Protein AF-A0A9P4WFU6-F1 (afdb_monomer_lite)

pLDDT: mean 79.46, std 15.56, range [38.94, 96.5]

Radius of gyration: 17.92 Å; chains: 1; bounding box: 48×39×53 Å

Secondary structure (DSSP, 8-state):
-GGGHHHH-TTS-TT-S------SHHHHHHHHHHHHHHHHHHHHHHHS-GGGGGGGHHHHHHHHHHHHHH-TTSTTHHHHHHHHHHHHHHHHTT-TTHHHHHHHHHHHHHHTTSS-HHHHHHHHHHHHHHHTTSPPPPPPP--SBS-TTHHHH-TTTTBHHHHHHHHHHHHHHHHHHHHHSSS--

Sequence (185 aa):
MDLFRPYCASEADQNAPYRQPDFDAPKAIFMASTKQLIGLIIEYATGYHITSRGVMWHVALLYTVNAVLKHTSYPASRLYFFLCIDSYYDLYGAYSSIQGAIQSLLALALDYRAISRKEAKRISKLVLKKKKSIPHSAKQVHAYMADLDLAIKNSETATATAMVERFEEITAFDDFTEGILEEDV

Organism: NCBI:txid1769908

Foldseek 3Di:
DLVLLVVVVPPPDPDDPDDDDDDPPSVVVLVVVLVVLLVVLVCDLPPHQLQPPPPPCLVSLLSNLLVLLPPVVDVCSLVSVVSSLVSLLSNCLVPVLSLLLLQLSLLVSVVSVSDDLVVSVVSNVSSVVSCVVPPDDPDHDQPDFSNSNVCVVPVVCRTSVNSNVSSVVSNVVVVVVVVVVVVPD

Structure (mmCIF, N/CA/C/O backbone):
data_AF-A0A9P4WFU6-F1
#
_entry.id   AF-A0A9P4WFU6-F1
#
loop_
_atom_site.group_PDB
_atom_site.id
_atom_site.type_symbol
_atom_site.label_atom_id
_atom_site.label_alt_id
_atom_site.label_comp_id
_atom_site.label_asym_id
_atom_site.label_entity_id
_atom_site.label_seq_id
_atom_site.pdbx_PDB_ins_code
_atom_site.Cartn_x
_atom_site.Cartn_y
_atom_site.Cartn_z
_atom_site.occupancy
_atom_site.B_iso_or_equiv
_atom_site.auth_seq_id
_atom_site.auth_comp_id
_atom_site.auth_asym_id
_atom_site.auth_atom_id
_atom_site.pdbx_PDB_model_num
ATOM 1 N N . MET A 1 1 ? 10.844 6.859 -9.526 1.00 70.31 1 MET A N 1
ATOM 2 C CA . MET A 1 1 ? 9.911 5.735 -9.763 1.00 70.31 1 MET A CA 1
ATOM 3 C C . MET A 1 1 ? 8.785 6.149 -10.706 1.00 70.31 1 MET A C 1
ATOM 5 O O . MET A 1 1 ? 8.637 5.489 -11.723 1.00 70.31 1 MET A O 1
ATOM 9 N N . ASP A 1 2 ? 8.067 7.254 -10.464 1.00 82.94 2 ASP A N 1
ATOM 10 C CA . ASP A 1 2 ? 6.914 7.635 -11.314 1.00 82.94 2 ASP A CA 1
ATOM 11 C C . ASP A 1 2 ? 7.267 7.972 -12.757 1.00 82.94 2 ASP A C 1
ATOM 13 O O . ASP A 1 2 ? 6.524 7.602 -13.657 1.00 82.94 2 ASP A O 1
ATOM 17 N N . LEU A 1 3 ? 8.439 8.571 -12.995 1.00 82.44 3 LEU A N 1
ATOM 18 C CA . LEU A 1 3 ? 8.928 8.852 -14.350 1.00 82.44 3 LEU A CA 1
ATOM 19 C C . LEU A 1 3 ? 8.955 7.599 -15.246 1.00 82.44 3 LEU A C 1
ATOM 21 O O . LEU A 1 3 ? 8.727 7.694 -16.447 1.00 82.44 3 LEU A O 1
ATOM 25 N N . PHE A 1 4 ? 9.216 6.425 -14.662 1.00 80.38 4 PHE A N 1
ATOM 26 C CA . PHE A 1 4 ? 9.339 5.159 -15.391 1.00 80.38 4 PHE A CA 1
ATOM 27 C C . PHE A 1 4 ? 8.077 4.285 -15.320 1.00 80.38 4 PHE A C 1
ATOM 29 O O . PHE A 1 4 ? 7.979 3.284 -16.028 1.00 80.38 4 PHE A O 1
ATOM 36 N N . ARG A 1 5 ? 7.098 4.661 -14.489 1.00 78.25 5 ARG A N 1
ATOM 37 C CA . ARG A 1 5 ? 5.875 3.890 -14.232 1.00 78.25 5 ARG A CA 1
ATOM 38 C C . ARG A 1 5 ? 5.002 3.693 -15.488 1.00 78.25 5 ARG A C 1
ATOM 40 O O . ARG A 1 5 ? 4.591 2.553 -15.708 1.00 78.25 5 ARG A O 1
ATOM 47 N N . PRO A 1 6 ? 4.795 4.696 -16.374 1.00 79.25 6 PRO A N 1
ATOM 48 C CA . PRO A 1 6 ? 4.041 4.499 -17.620 1.00 79.25 6 PRO A CA 1
ATOM 49 C C . PRO A 1 6 ? 4.633 3.409 -18.523 1.00 79.25 6 PRO A C 1
ATOM 51 O O . PRO A 1 6 ? 3.903 2.630 -19.126 1.00 79.25 6 PRO A O 1
ATOM 54 N N . TYR A 1 7 ? 5.962 3.297 -18.555 1.00 71.88 7 TYR A N 1
ATOM 55 C CA . TYR A 1 7 ? 6.675 2.328 -19.390 1.00 71.88 7 TYR A CA 1
ATOM 56 C C . TYR A 1 7 ? 6.598 0.892 -18.847 1.00 71.88 7 TYR A C 1
ATOM 58 O O . TYR A 1 7 ? 6.866 -0.060 -19.576 1.00 71.88 7 TYR A O 1
ATOM 66 N N . CYS A 1 8 ? 6.201 0.717 -17.582 1.00 70.38 8 CYS A N 1
ATOM 67 C CA . CYS A 1 8 ? 6.051 -0.591 -16.940 1.00 70.38 8 CYS A CA 1
ATOM 68 C C . CYS A 1 8 ? 4.614 -1.148 -17.023 1.00 70.38 8 CYS A C 1
ATOM 70 O O . CYS A 1 8 ? 4.408 -2.324 -16.734 1.00 70.38 8 CYS A O 1
ATOM 72 N N . ALA A 1 9 ? 3.625 -0.341 -17.433 1.00 63.31 9 ALA A N 1
ATOM 73 C CA . ALA A 1 9 ? 2.211 -0.733 -17.546 1.00 63.31 9 ALA A CA 1
ATOM 74 C C . ALA A 1 9 ? 1.837 -1.378 -18.908 1.00 63.31 9 ALA A C 1
AT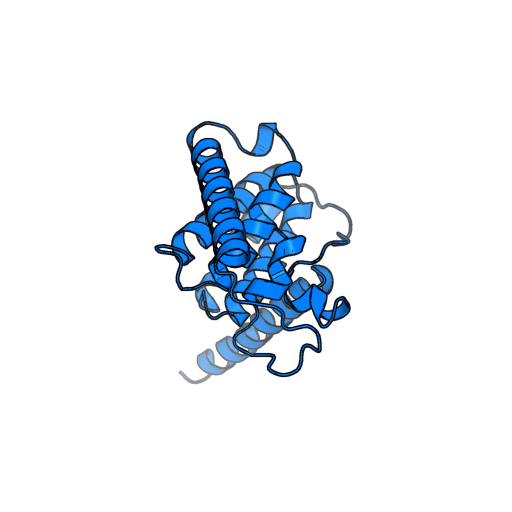OM 76 O O . ALA A 1 9 ? 0.669 -1.664 -19.166 1.00 63.31 9 ALA A O 1
ATOM 77 N N . SER A 1 10 ? 2.836 -1.607 -19.767 1.00 51.06 10 SER A N 1
ATOM 78 C CA . SER A 1 10 ? 2.747 -1.772 -21.230 1.00 51.06 10 SER A CA 1
ATOM 79 C C . SER A 1 10 ? 2.170 -3.100 -21.767 1.00 51.06 10 SER A C 1
ATOM 81 O O . SER A 1 10 ? 2.236 -3.351 -22.966 1.00 51.06 10 SER A O 1
ATOM 83 N N . GLU A 1 11 ? 1.572 -3.964 -20.945 1.00 51.38 11 GLU A N 1
ATOM 84 C CA . GLU A 1 11 ? 0.911 -5.171 -21.485 1.00 51.38 11 GLU A CA 1
ATOM 85 C C . GLU A 1 11 ? -0.579 -4.959 -21.814 1.00 51.38 11 GLU A C 1
ATOM 87 O O . GLU A 1 11 ? -1.147 -5.754 -22.557 1.00 51.38 11 GLU A O 1
ATOM 92 N N . ALA A 1 12 ? -1.208 -3.868 -21.347 1.00 46.09 12 ALA A N 1
ATOM 93 C CA . ALA A 1 12 ? -2.652 -3.640 -21.525 1.00 46.09 12 ALA A CA 1
ATOM 94 C C . ALA A 1 12 ? -3.045 -2.459 -22.439 1.00 46.09 12 ALA A C 1
ATOM 96 O O . ALA A 1 12 ? -4.169 -2.443 -22.933 1.00 46.09 12 ALA A O 1
ATOM 97 N N . ASP A 1 13 ? -2.161 -1.488 -22.704 1.00 46.03 13 ASP A N 1
ATOM 98 C CA . ASP A 1 13 ? -2.508 -0.277 -23.469 1.00 46.03 13 ASP A CA 1
ATOM 99 C C . ASP A 1 13 ? -1.798 -0.241 -24.832 1.00 46.03 13 ASP A C 1
ATOM 101 O O . ASP A 1 13 ? -0.704 0.298 -24.988 1.00 46.03 13 ASP A O 1
ATOM 105 N N . GLN A 1 14 ? -2.456 -0.795 -25.856 1.00 48.53 14 GLN A N 1
ATOM 106 C CA . GLN A 1 14 ? -2.000 -0.765 -27.256 1.00 48.53 14 GLN A CA 1
ATOM 107 C C . GLN A 1 14 ? -2.119 0.624 -27.926 1.00 48.53 14 GLN A C 1
ATOM 109 O O . GLN A 1 14 ? -1.710 0.774 -29.074 1.00 48.53 14 GLN A O 1
ATOM 114 N N . ASN A 1 15 ? -2.633 1.648 -27.229 1.00 47.22 15 ASN A N 1
ATOM 115 C CA . ASN A 1 15 ? -3.058 2.923 -27.830 1.00 47.22 15 ASN A CA 1
ATOM 116 C C . ASN A 1 15 ? -2.262 4.171 -27.391 1.00 47.22 15 ASN A C 1
ATOM 118 O O . ASN A 1 15 ? -2.726 5.292 -27.597 1.00 47.22 15 ASN A O 1
ATOM 122 N N . ALA A 1 16 ? -1.068 4.034 -26.803 1.00 49.03 16 ALA A N 1
ATOM 123 C CA . ALA A 1 16 ? -0.235 5.203 -26.501 1.00 49.03 16 ALA A CA 1
ATOM 124 C C . ALA A 1 16 ? 0.410 5.771 -27.794 1.00 49.03 16 ALA A C 1
ATOM 126 O O . ALA A 1 16 ? 1.165 5.053 -28.452 1.00 49.03 16 ALA A O 1
ATOM 127 N N . PRO A 1 17 ? 0.183 7.052 -28.157 1.00 46.81 17 PRO A N 1
ATOM 128 C CA . PRO A 1 17 ? 0.606 7.633 -29.442 1.00 46.81 17 PRO A CA 1
ATOM 129 C C . PRO A 1 17 ? 2.116 7.910 -29.566 1.00 46.81 17 PRO A C 1
ATOM 131 O O . PRO A 1 17 ? 2.550 8.529 -30.533 1.00 46.81 17 PRO A O 1
ATOM 134 N N . TYR A 1 18 ? 2.936 7.464 -28.612 1.00 49.56 18 TYR A N 1
ATOM 135 C CA . TYR A 1 18 ? 4.374 7.720 -28.610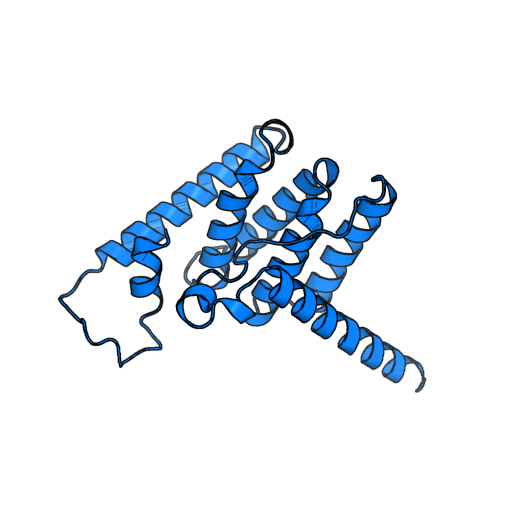 1.00 49.56 18 TYR A CA 1
ATOM 136 C C . TYR A 1 18 ? 5.150 6.444 -28.283 1.00 49.56 18 TYR A C 1
ATOM 138 O O . TYR A 1 18 ? 5.621 6.234 -27.167 1.00 49.56 18 TYR A O 1
ATOM 146 N N . ARG A 1 19 ? 5.259 5.555 -29.274 1.00 48.75 19 ARG A N 1
ATOM 147 C CA . ARG A 1 19 ? 6.159 4.401 -29.223 1.00 48.75 19 ARG A CA 1
ATOM 148 C C . ARG A 1 19 ? 7.416 4.738 -30.027 1.00 48.75 19 ARG A C 1
ATOM 150 O O . ARG A 1 19 ? 7.377 4.778 -31.251 1.00 48.75 19 ARG A O 1
ATOM 157 N N . GLN A 1 20 ? 8.521 4.991 -29.331 1.00 46.47 20 GLN A N 1
ATOM 158 C CA . GLN A 1 20 ? 9.880 5.000 -29.885 1.00 46.47 20 GLN A CA 1
ATOM 159 C C . GLN A 1 20 ? 10.818 4.225 -28.938 1.00 46.47 20 GLN A C 1
ATOM 161 O O . GLN A 1 20 ? 10.515 4.123 -27.750 1.00 46.47 20 GLN A O 1
ATOM 166 N N . PRO A 1 21 ? 11.959 3.738 -29.457 1.00 46.75 21 PRO A N 1
ATOM 167 C CA . PRO A 1 21 ? 12.258 2.357 -29.847 1.00 46.75 21 PRO A CA 1
ATOM 168 C C . PRO A 1 21 ? 12.691 1.458 -28.664 1.00 46.75 21 PRO A C 1
ATOM 170 O O . PRO A 1 21 ? 12.801 1.932 -27.539 1.00 46.75 21 PRO A O 1
ATOM 173 N N . ASP A 1 22 ? 12.926 0.166 -28.936 1.00 53.34 22 ASP A N 1
ATOM 174 C CA . ASP A 1 22 ? 13.431 -0.883 -28.024 1.00 53.34 22 ASP A CA 1
ATOM 175 C C . ASP A 1 22 ? 14.251 -0.364 -26.835 1.00 53.34 22 ASP A C 1
ATOM 177 O O . ASP A 1 22 ? 15.424 -0.012 -26.961 1.00 53.34 22 ASP A O 1
ATOM 181 N N . PHE A 1 23 ? 13.642 -0.349 -25.651 1.00 53.66 23 PHE A N 1
ATOM 182 C CA . PHE A 1 23 ? 14.338 0.007 -24.425 1.00 53.66 23 PHE A CA 1
ATOM 183 C C . PHE A 1 23 ? 13.878 -0.905 -23.285 1.00 53.66 23 PHE A C 1
ATOM 185 O O . PHE A 1 23 ? 12.870 -0.657 -22.628 1.00 53.66 23 PHE A O 1
ATOM 192 N N . ASP A 1 24 ? 14.675 -1.934 -22.998 1.00 61.31 24 ASP A N 1
ATOM 193 C CA . ASP A 1 24 ? 14.602 -2.690 -21.739 1.00 61.31 24 ASP A CA 1
ATOM 194 C C . ASP A 1 24 ? 15.042 -1.835 -20.528 1.00 61.31 24 ASP A C 1
ATOM 196 O O . ASP A 1 24 ? 14.787 -2.188 -19.372 1.00 61.31 24 ASP A O 1
ATOM 200 N N . ALA A 1 25 ? 15.686 -0.678 -20.756 1.00 73.81 25 ALA A N 1
ATOM 201 C CA . ALA A 1 25 ? 16.296 0.114 -19.686 1.00 73.81 25 ALA A CA 1
ATOM 202 C C . ALA A 1 25 ? 15.303 0.772 -18.704 1.00 73.81 25 ALA A C 1
ATOM 204 O O . ALA A 1 25 ? 15.578 0.708 -17.511 1.00 73.81 25 ALA A O 1
ATOM 205 N N . PRO A 1 26 ? 14.155 1.367 -19.098 1.00 80.56 26 PRO A N 1
ATOM 206 C CA . PRO A 1 26 ? 13.203 1.951 -18.145 1.00 80.56 26 PRO A CA 1
ATOM 207 C C . PRO A 1 26 ? 12.644 0.924 -17.158 1.00 80.56 26 PRO A C 1
ATOM 209 O O . PRO A 1 26 ? 12.592 1.184 -15.955 1.00 80.56 26 PRO A O 1
ATOM 212 N N . LYS A 1 27 ? 12.297 -0.271 -17.655 1.00 79.56 27 LYS A N 1
ATOM 213 C CA . LYS A 1 27 ? 11.853 -1.396 -16.825 1.00 79.56 27 LYS A CA 1
ATOM 214 C C . LYS A 1 27 ? 12.984 -1.870 -15.914 1.00 79.56 27 LYS A C 1
ATOM 216 O O . LYS A 1 27 ? 12.763 -2.030 -14.718 1.00 79.56 27 LYS A O 1
ATOM 221 N N . ALA A 1 28 ? 14.206 -2.010 -16.434 1.00 82.94 28 ALA A N 1
ATOM 222 C CA . ALA A 1 28 ? 15.373 -2.372 -15.629 1.00 82.94 28 ALA A CA 1
ATOM 223 C C . ALA A 1 28 ? 15.692 -1.332 -14.534 1.00 82.94 28 ALA A C 1
ATOM 225 O O . ALA A 1 28 ? 15.980 -1.710 -13.400 1.00 82.94 28 ALA A O 1
ATOM 226 N N . ILE A 1 29 ? 15.585 -0.032 -14.830 1.00 85.62 29 ILE A N 1
ATOM 227 C CA . ILE A 1 29 ? 15.801 1.066 -13.873 1.00 85.62 29 ILE A CA 1
ATOM 228 C C . ILE A 1 29 ? 14.723 1.057 -12.789 1.00 85.62 29 ILE A C 1
ATOM 230 O O . ILE A 1 29 ? 15.047 1.142 -11.601 1.00 85.62 29 ILE A O 1
ATOM 234 N N . PHE A 1 30 ? 13.448 0.928 -13.171 1.00 86.38 30 PHE A N 1
ATOM 235 C CA . PHE A 1 30 ? 12.350 0.769 -12.216 1.00 86.38 30 PHE A CA 1
ATOM 236 C C . PHE A 1 30 ? 12.589 -0.453 -11.327 1.00 86.38 30 PHE A C 1
ATOM 238 O O . PHE A 1 30 ? 12.431 -0.389 -10.102 1.00 86.38 30 PHE A O 1
ATOM 245 N N . MET A 1 31 ? 13.055 -1.550 -11.929 1.00 85.12 31 MET A N 1
ATOM 246 C CA . MET A 1 31 ? 13.292 -2.771 -11.189 1.00 85.12 31 MET A CA 1
ATOM 247 C C . MET A 1 31 ? 14.454 -2.654 -10.194 1.00 85.12 31 MET A C 1
ATOM 249 O O . MET A 1 31 ? 14.347 -3.081 -9.039 1.00 85.12 31 MET A O 1
ATOM 253 N N . ALA A 1 32 ? 15.558 -2.045 -10.624 1.00 87.94 32 ALA A N 1
ATOM 254 C CA . ALA A 1 32 ? 16.712 -1.768 -9.780 1.00 87.94 32 ALA A CA 1
ATOM 255 C C . ALA A 1 32 ? 16.345 -0.815 -8.634 1.00 87.94 32 ALA A C 1
ATOM 257 O O . ALA A 1 32 ? 16.723 -1.066 -7.491 1.00 87.94 32 ALA A O 1
ATOM 258 N N . SER A 1 33 ? 15.541 0.214 -8.915 1.00 90.38 33 SER A N 1
ATOM 259 C CA . SER A 1 33 ? 15.052 1.167 -7.909 1.00 90.38 33 SER A CA 1
ATOM 260 C C . SER A 1 33 ? 14.183 0.477 -6.856 1.00 90.38 33 SER A C 1
ATOM 262 O O . SER A 1 33 ? 14.391 0.669 -5.661 1.00 90.38 33 SER A O 1
ATOM 264 N N . THR A 1 34 ? 13.254 -0.386 -7.281 1.00 89.75 34 THR A N 1
ATOM 265 C CA . THR A 1 34 ? 12.438 -1.205 -6.368 1.00 89.75 34 THR A 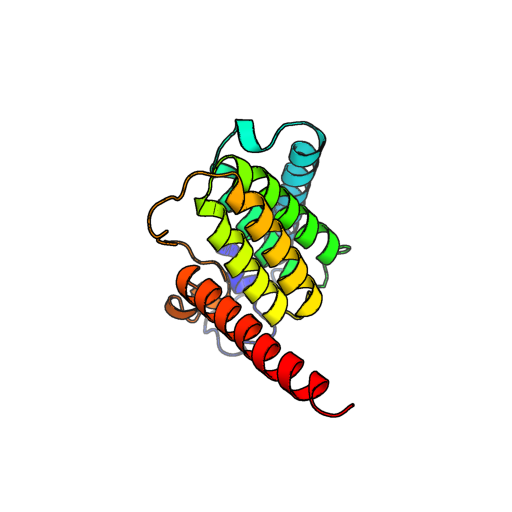CA 1
ATOM 266 C C . THR A 1 34 ? 13.319 -2.093 -5.490 1.00 89.75 34 THR A C 1
ATOM 268 O O . THR A 1 34 ? 13.134 -2.145 -4.277 1.00 89.75 34 THR A O 1
ATOM 271 N N . LYS A 1 35 ? 14.322 -2.758 -6.079 1.00 90.19 35 LYS A N 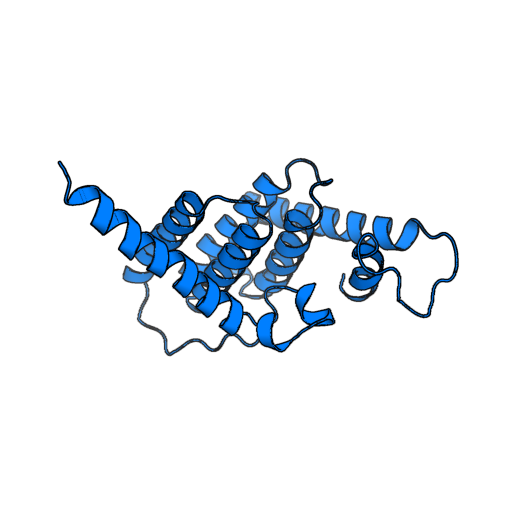1
ATOM 272 C CA . LYS A 1 35 ? 15.251 -3.625 -5.340 1.00 90.19 35 LYS A CA 1
ATOM 273 C C . LYS A 1 35 ? 16.054 -2.848 -4.293 1.00 90.19 35 LYS A C 1
ATOM 275 O O . LYS A 1 35 ? 16.214 -3.333 -3.177 1.00 90.19 35 LYS A O 1
ATOM 280 N N . GLN A 1 36 ? 16.540 -1.656 -4.637 1.00 90.94 36 GLN A N 1
ATOM 281 C CA . GLN A 1 36 ? 17.242 -0.779 -3.696 1.00 90.94 36 GLN A CA 1
ATOM 282 C C . GLN A 1 36 ? 16.327 -0.348 -2.545 1.00 90.94 36 GLN A C 1
ATOM 284 O O . GLN A 1 36 ? 16.736 -0.404 -1.389 1.00 90.94 36 GLN A O 1
ATOM 289 N N . LEU A 1 37 ? 15.077 0.013 -2.847 1.00 91.38 37 LEU A N 1
ATOM 290 C CA . LEU A 1 37 ? 14.100 0.433 -1.843 1.00 91.38 37 LEU A CA 1
ATOM 291 C C . LEU A 1 37 ? 13.758 -0.696 -0.863 1.00 91.38 37 LEU A C 1
ATOM 293 O O . LEU A 1 37 ? 13.739 -0.475 0.344 1.00 91.38 37 LEU A O 1
ATOM 297 N N . ILE A 1 38 ? 13.581 -1.919 -1.369 1.00 91.00 38 ILE A N 1
ATOM 298 C CA . ILE A 1 38 ? 13.411 -3.121 -0.541 1.00 91.00 38 ILE A CA 1
ATOM 299 C C . ILE A 1 38 ? 14.634 -3.340 0.355 1.00 91.00 38 ILE A C 1
ATOM 301 O O . ILE A 1 38 ? 14.474 -3.593 1.545 1.00 91.00 38 ILE A O 1
ATOM 305 N N . GLY A 1 39 ? 15.848 -3.223 -0.194 1.00 90.56 39 GLY A N 1
ATOM 306 C CA . GLY A 1 39 ? 17.088 -3.354 0.576 1.00 90.56 39 GLY A CA 1
ATOM 307 C C . GLY A 1 39 ? 17.151 -2.373 1.748 1.00 90.56 39 GLY A C 1
ATOM 308 O O . GLY A 1 39 ? 17.412 -2.789 2.873 1.00 90.56 39 GLY A O 1
ATOM 309 N N . LEU A 1 40 ? 16.811 -1.103 1.501 1.00 89.31 40 LEU A N 1
ATOM 310 C CA . LEU A 1 40 ? 16.734 -0.070 2.538 1.00 89.31 40 LEU A CA 1
ATOM 311 C C . LEU A 1 40 ? 15.681 -0.392 3.604 1.00 89.31 40 LEU A C 1
ATOM 313 O O . LEU A 1 40 ? 15.944 -0.213 4.789 1.00 89.31 40 LEU A O 1
ATOM 317 N N . ILE A 1 41 ? 14.503 -0.881 3.203 1.00 89.00 41 ILE A N 1
ATOM 318 C CA . ILE A 1 41 ? 13.451 -1.282 4.147 1.00 89.00 41 ILE A CA 1
ATOM 319 C C . ILE A 1 41 ? 13.929 -2.445 5.021 1.00 89.00 41 ILE A C 1
ATOM 321 O O . ILE A 1 41 ? 13.707 -2.411 6.224 1.00 89.00 41 ILE A O 1
ATOM 325 N N . ILE A 1 42 ? 14.610 -3.448 4.455 1.00 89.25 42 ILE A N 1
ATOM 326 C CA . ILE A 1 42 ? 15.130 -4.598 5.213 1.00 89.25 42 ILE A CA 1
ATOM 327 C C . ILE A 1 42 ? 16.210 -4.162 6.198 1.00 89.25 42 ILE A C 1
ATOM 329 O O . ILE A 1 42 ? 16.119 -4.485 7.381 1.00 89.25 42 ILE A O 1
ATOM 333 N N . GLU A 1 43 ? 17.227 -3.435 5.728 1.00 85.44 43 GLU A N 1
ATOM 334 C CA . GLU A 1 43 ? 18.317 -2.937 6.576 1.00 85.44 43 GLU A CA 1
ATOM 335 C C . GLU A 1 43 ? 17.756 -2.127 7.744 1.00 85.44 43 GLU A C 1
ATOM 337 O O . GLU A 1 43 ? 18.193 -2.249 8.887 1.00 85.44 43 GLU A O 1
ATOM 342 N N . TYR A 1 44 ? 16.718 -1.347 7.468 1.00 77.81 44 TYR A N 1
ATOM 343 C CA . TYR A 1 44 ? 16.120 -0.501 8.469 1.00 77.81 44 TYR A CA 1
ATOM 344 C C . TYR A 1 44 ? 15.213 -1.260 9.440 1.00 77.81 44 TYR A C 1
ATOM 346 O O . TYR A 1 44 ? 15.376 -1.100 10.645 1.00 77.81 44 TYR A O 1
ATOM 354 N N . ALA A 1 45 ? 14.334 -2.134 8.947 1.00 78.25 45 ALA A N 1
ATOM 355 C CA . ALA A 1 45 ? 13.473 -2.975 9.779 1.00 78.25 45 ALA A CA 1
ATOM 356 C C . ALA A 1 45 ? 14.274 -3.927 10.687 1.00 78.25 45 ALA A C 1
ATOM 358 O O . ALA A 1 45 ? 13.797 -4.307 11.752 1.00 78.25 45 ALA A O 1
ATOM 359 N N . THR A 1 46 ? 15.491 -4.307 10.283 1.00 79.12 46 THR A N 1
ATOM 360 C CA . THR A 1 46 ? 16.361 -5.212 11.053 1.00 79.12 46 THR A CA 1
ATOM 361 C C . THR A 1 46 ? 17.364 -4.487 11.951 1.00 79.12 46 THR A C 1
ATOM 363 O O . THR A 1 46 ? 17.706 -5.007 13.011 1.00 79.12 46 THR A O 1
ATOM 366 N N . GLY A 1 47 ? 17.843 -3.304 11.554 1.00 68.88 47 GLY A N 1
ATOM 367 C CA . GLY A 1 47 ? 18.910 -2.588 12.257 1.00 68.88 47 GLY A CA 1
ATOM 368 C C . GLY A 1 47 ? 18.454 -1.459 13.183 1.00 68.88 47 GLY A C 1
ATOM 369 O O . GLY A 1 47 ? 19.219 -1.062 14.062 1.00 68.88 47 GLY A O 1
ATOM 370 N N . TYR A 1 48 ? 17.246 -0.906 13.005 1.00 64.50 48 TYR A N 1
ATOM 371 C CA . TYR A 1 48 ? 16.848 0.340 13.670 1.00 64.50 48 TYR A CA 1
ATOM 372 C C . TYR A 1 48 ? 15.342 0.415 13.970 1.00 64.50 48 TYR A C 1
ATOM 374 O O . TYR A 1 48 ? 14.505 -0.034 13.196 1.00 64.50 48 TYR A O 1
ATOM 382 N N . HIS A 1 49 ? 14.957 1.071 15.072 1.00 64.75 49 HIS A N 1
ATOM 383 C CA . HIS A 1 49 ? 13.539 1.339 15.338 1.00 64.75 49 HIS A CA 1
ATOM 384 C C . HIS A 1 49 ? 12.963 2.315 14.303 1.00 64.75 49 HIS A C 1
ATOM 386 O O . HIS A 1 49 ? 13.357 3.489 14.265 1.00 64.75 49 HIS A O 1
ATOM 392 N N . ILE A 1 50 ? 11.987 1.845 13.516 1.00 61.09 50 ILE A N 1
ATOM 393 C CA . ILE A 1 50 ? 11.354 2.596 12.417 1.00 61.09 50 ILE A CA 1
ATOM 394 C C . ILE A 1 50 ? 10.707 3.918 12.838 1.00 61.09 50 ILE A C 1
ATOM 396 O O . ILE A 1 50 ? 10.634 4.888 12.085 1.00 61.09 50 ILE A O 1
ATOM 400 N N . THR A 1 51 ? 10.321 3.990 14.105 1.00 60.66 51 THR A N 1
ATOM 401 C CA . THR A 1 51 ? 9.702 5.154 14.736 1.00 60.66 51 THR A CA 1
ATOM 402 C C . THR A 1 51 ? 10.667 6.323 14.952 1.00 60.66 51 THR A C 1
ATOM 404 O O . THR A 1 51 ? 10.218 7.461 15.046 1.00 60.66 51 THR A O 1
ATOM 407 N N . SER A 1 52 ? 11.984 6.083 14.977 1.00 62.19 52 SER A N 1
ATOM 408 C CA . SER A 1 52 ? 12.998 7.114 15.270 1.00 62.19 52 SER A CA 1
ATOM 409 C C . SER A 1 52 ? 13.194 8.153 14.158 1.00 62.19 52 SER A C 1
ATOM 411 O O . SER A 1 52 ? 13.766 9.210 14.412 1.00 62.19 52 SER A O 1
ATOM 413 N N . ARG A 1 53 ? 12.737 7.875 12.927 1.00 59.19 53 ARG A N 1
ATOM 414 C CA . ARG A 1 53 ? 12.966 8.738 11.746 1.00 59.19 53 ARG A CA 1
ATOM 415 C C . ARG A 1 53 ? 11.683 9.291 11.108 1.00 59.19 53 ARG A C 1
ATOM 417 O O . ARG A 1 53 ? 11.742 9.925 10.057 1.00 59.19 53 ARG A O 1
ATOM 424 N N . GLY A 1 54 ? 10.540 9.104 11.768 1.00 65.62 54 GLY A N 1
ATOM 425 C CA . GLY A 1 54 ? 9.269 9.745 11.427 1.00 65.62 54 GLY A CA 1
ATOM 426 C C . GLY A 1 54 ? 8.576 9.245 10.156 1.00 65.62 54 GLY A C 1
ATOM 427 O O . GLY A 1 54 ? 8.967 8.257 9.537 1.00 65.62 54 GLY A O 1
ATOM 428 N N . VAL A 1 55 ? 7.511 9.950 9.760 1.00 68.50 55 VAL A N 1
ATOM 429 C CA . VAL A 1 55 ? 6.587 9.577 8.665 1.00 68.50 55 VAL A CA 1
ATOM 430 C C . VAL A 1 55 ? 7.233 9.530 7.270 1.00 68.50 55 VAL A C 1
ATOM 432 O O . VAL A 1 55 ? 6.602 9.080 6.319 1.00 68.50 55 VAL A O 1
ATOM 435 N N . MET A 1 56 ? 8.497 9.941 7.127 1.00 72.19 56 MET A N 1
ATOM 436 C CA . MET A 1 56 ? 9.238 9.945 5.854 1.00 72.19 56 MET A CA 1
ATOM 437 C C . MET A 1 56 ? 9.293 8.553 5.197 1.00 72.19 56 MET A C 1
ATOM 439 O O . MET A 1 56 ? 9.296 8.441 3.972 1.00 72.19 56 MET A O 1
ATOM 443 N N . TRP A 1 57 ? 9.237 7.484 5.998 1.00 83.31 57 TRP A N 1
ATOM 444 C CA . TRP A 1 57 ? 9.170 6.101 5.513 1.00 83.31 57 TRP A CA 1
ATOM 445 C C . TRP A 1 57 ? 7.890 5.758 4.759 1.00 83.31 57 TRP A C 1
ATOM 447 O O . TRP A 1 57 ? 7.897 4.825 3.959 1.00 83.31 57 TRP A O 1
ATOM 457 N N . HIS A 1 58 ? 6.811 6.522 4.954 1.00 87.88 58 HIS A N 1
ATOM 458 C CA . HIS A 1 58 ? 5.553 6.298 4.251 1.00 87.88 58 HIS A CA 1
ATOM 459 C C . HIS A 1 58 ? 5.756 6.243 2.733 1.00 87.88 58 HIS A C 1
ATOM 461 O O . HIS A 1 58 ? 5.204 5.357 2.094 1.00 87.88 58 HIS A O 1
ATOM 467 N N . VAL A 1 59 ? 6.593 7.121 2.169 1.00 89.38 59 VAL A N 1
ATOM 468 C CA . VAL A 1 59 ? 6.866 7.147 0.725 1.00 89.38 59 VAL A CA 1
ATOM 469 C C . VAL A 1 59 ? 7.587 5.868 0.289 1.00 89.38 59 VAL A C 1
ATOM 471 O O . VAL A 1 59 ? 7.162 5.208 -0.653 1.00 89.38 59 VAL A O 1
ATOM 474 N N . ALA A 1 60 ? 8.639 5.454 0.997 1.00 90.56 60 ALA A N 1
ATOM 475 C CA . ALA A 1 60 ? 9.380 4.240 0.654 1.00 90.56 60 ALA A CA 1
ATOM 476 C C . ALA A 1 60 ? 8.489 2.984 0.680 1.00 90.56 60 ALA A C 1
ATOM 478 O O . ALA A 1 60 ? 8.516 2.167 -0.244 1.00 90.56 60 ALA A O 1
ATOM 479 N N . LEU A 1 61 ? 7.660 2.856 1.716 1.00 92.88 61 LEU A N 1
ATOM 480 C CA . LEU A 1 61 ? 6.742 1.731 1.875 1.00 92.88 61 LEU A CA 1
ATOM 481 C C . LEU A 1 61 ? 5.643 1.745 0.799 1.00 92.88 61 LEU A C 1
ATOM 483 O O . LEU A 1 61 ? 5.409 0.723 0.157 1.00 92.88 61 LEU A O 1
ATOM 487 N N . LEU A 1 62 ? 5.032 2.905 0.537 1.00 94.06 62 LEU A N 1
ATOM 488 C CA . LEU A 1 62 ? 3.978 3.081 -0.467 1.00 94.06 62 LEU A CA 1
ATOM 489 C C . LEU A 1 62 ? 4.447 2.666 -1.868 1.00 94.06 62 LEU A C 1
ATOM 491 O O . LEU A 1 62 ? 3.777 1.882 -2.548 1.00 94.06 62 LEU A O 1
ATOM 495 N N . TYR A 1 63 ? 5.614 3.158 -2.292 1.00 92.88 63 TYR A N 1
ATOM 496 C CA . TYR A 1 63 ? 6.175 2.828 -3.604 1.00 92.88 63 TYR A CA 1
ATOM 497 C C . TYR A 1 63 ? 6.572 1.358 -3.706 1.00 92.88 63 TYR A C 1
ATOM 499 O O . TYR A 1 63 ? 6.349 0.744 -4.749 1.00 92.88 63 TYR A O 1
ATOM 507 N N . THR A 1 64 ? 7.125 0.787 -2.633 1.00 93.31 64 THR A N 1
ATOM 508 C CA . THR A 1 64 ? 7.490 -0.633 -2.599 1.00 93.31 64 THR A CA 1
ATOM 509 C C . THR A 1 64 ? 6.259 -1.510 -2.738 1.00 93.31 64 THR A C 1
ATOM 511 O O . THR A 1 64 ? 6.245 -2.383 -3.600 1.00 93.31 64 THR A O 1
ATOM 514 N N . VAL A 1 65 ? 5.205 -1.250 -1.957 1.00 94.69 65 VAL A N 1
ATOM 515 C CA . VAL A 1 65 ? 3.958 -2.022 -2.013 1.00 94.69 65 VAL A CA 1
ATOM 516 C C . VAL A 1 65 ? 3.340 -1.966 -3.408 1.00 94.69 65 VAL A C 1
ATOM 518 O O . VAL A 1 65 ? 3.049 -3.014 -3.980 1.00 94.69 65 VAL A O 1
ATOM 521 N N . ASN A 1 66 ? 3.222 -0.775 -3.999 1.00 93.75 66 ASN A N 1
ATOM 522 C CA . ASN A 1 66 ? 2.700 -0.636 -5.360 1.00 93.75 66 ASN A CA 1
ATOM 523 C C . ASN A 1 66 ? 3.536 -1.424 -6.387 1.00 93.75 66 ASN A C 1
ATOM 525 O O . ASN A 1 66 ? 2.981 -2.065 -7.275 1.00 93.75 66 ASN A O 1
ATOM 529 N N . ALA A 1 67 ? 4.866 -1.411 -6.261 1.00 91.06 67 ALA A N 1
ATOM 530 C CA . ALA A 1 67 ? 5.740 -2.139 -7.175 1.00 91.06 67 ALA A CA 1
ATOM 531 C C . ALA A 1 67 ? 5.617 -3.667 -7.016 1.00 91.06 67 ALA A C 1
ATOM 533 O O . ALA A 1 67 ? 5.497 -4.379 -8.013 1.00 91.06 67 ALA A O 1
ATOM 534 N N . VAL A 1 68 ? 5.622 -4.186 -5.781 1.00 91.56 68 VAL A N 1
ATOM 535 C CA . VAL A 1 68 ? 5.613 -5.641 -5.536 1.00 91.56 68 VAL A CA 1
ATOM 536 C C . VAL A 1 68 ? 4.242 -6.278 -5.756 1.00 91.56 68 VAL A C 1
ATOM 538 O O . VAL A 1 68 ? 4.185 -7.436 -6.159 1.00 91.56 68 VAL A O 1
ATOM 541 N N . LEU A 1 69 ? 3.141 -5.551 -5.531 1.00 89.94 69 LEU A N 1
ATOM 542 C CA . LEU A 1 69 ? 1.790 -6.072 -5.774 1.00 89.94 69 LEU A CA 1
ATOM 543 C C . LEU A 1 69 ? 1.493 -6.241 -7.267 1.00 89.94 69 LEU A C 1
ATOM 545 O O . LEU A 1 69 ? 0.833 -7.202 -7.655 1.00 89.94 69 LEU A O 1
ATOM 549 N N . LYS A 1 70 ? 2.004 -5.335 -8.103 1.00 79.75 70 LYS A N 1
ATOM 550 C CA . LYS A 1 70 ? 1.738 -5.338 -9.544 1.00 79.75 70 LYS A CA 1
ATOM 551 C C . LYS A 1 70 ? 2.703 -6.217 -10.336 1.00 79.75 70 LYS A C 1
ATOM 553 O O . LYS A 1 70 ? 2.303 -6.875 -11.293 1.00 79.75 70 LYS A O 1
ATOM 558 N N . HIS A 1 71 ? 3.976 -6.252 -9.951 1.00 70.00 71 HIS A N 1
ATOM 559 C CA . HIS A 1 71 ? 4.992 -7.025 -10.659 1.00 70.00 71 HIS A CA 1
ATOM 560 C C . HIS A 1 71 ? 5.211 -8.376 -9.973 1.00 70.00 71 HIS A C 1
ATOM 562 O O . HIS A 1 71 ? 6.176 -8.573 -9.236 1.00 70.00 71 HIS A O 1
ATOM 568 N N . THR A 1 72 ? 4.328 -9.339 -10.254 1.00 58.69 72 THR A N 1
ATOM 569 C CA . THR A 1 72 ? 4.420 -10.727 -9.751 1.00 58.69 72 THR A CA 1
ATOM 570 C C . THR A 1 72 ? 5.719 -11.434 -10.143 1.00 58.69 72 THR A C 1
ATOM 572 O O . THR A 1 72 ? 6.100 -12.415 -9.511 1.00 58.69 72 THR A O 1
ATOM 575 N N . SER A 1 73 ? 6.441 -10.909 -11.139 1.00 62.28 73 SER A N 1
ATOM 576 C CA . SER A 1 73 ? 7.783 -11.356 -11.520 1.00 62.28 73 SER A CA 1
ATOM 577 C C . SER A 1 73 ? 8.836 -11.154 -10.425 1.00 62.28 73 SER A C 1
ATOM 579 O O . SER A 1 73 ? 9.925 -11.710 -10.542 1.00 62.28 73 SER A O 1
ATOM 581 N N . TYR A 1 74 ? 8.551 -10.370 -9.378 1.00 67.31 74 TYR A N 1
ATOM 582 C CA . TYR A 1 74 ? 9.441 -10.248 -8.228 1.00 67.31 74 TYR A CA 1
ATOM 583 C C . TYR A 1 74 ? 9.386 -11.496 -7.345 1.00 67.31 74 TYR A C 1
ATOM 585 O O . TYR A 1 74 ? 8.342 -11.772 -6.742 1.00 67.31 74 TYR A O 1
ATOM 593 N N . PRO A 1 75 ? 10.515 -12.212 -7.176 1.00 74.00 75 PRO A N 1
ATOM 594 C CA . PRO A 1 75 ? 10.601 -13.270 -6.184 1.00 74.00 75 PRO A CA 1
ATOM 595 C C . PRO A 1 75 ? 10.232 -12.711 -4.810 1.00 74.00 75 PRO A C 1
ATOM 597 O O . PRO A 1 75 ? 10.697 -11.639 -4.429 1.00 74.00 75 PRO A O 1
ATOM 600 N N . ALA A 1 76 ? 9.391 -13.435 -4.072 1.00 85.69 76 ALA A N 1
ATOM 601 C CA . ALA A 1 76 ? 8.962 -13.059 -2.726 1.00 85.69 76 ALA A CA 1
ATOM 602 C C . ALA A 1 76 ? 8.197 -11.717 -2.620 1.00 85.69 76 ALA A C 1
ATOM 604 O O . ALA A 1 76 ? 8.150 -11.124 -1.545 1.00 85.69 76 ALA A O 1
ATOM 605 N N . SER A 1 77 ? 7.524 -11.261 -3.685 1.00 87.12 77 SER A N 1
ATOM 606 C CA . SER A 1 77 ? 6.671 -10.057 -3.666 1.00 87.12 77 SER A CA 1
ATOM 607 C C . SER A 1 77 ? 5.707 -10.000 -2.472 1.00 87.12 77 SER A C 1
ATOM 609 O O . SER A 1 77 ? 5.619 -8.988 -1.778 1.00 87.12 77 SER A O 1
ATOM 611 N N . ARG A 1 78 ? 5.046 -11.123 -2.169 1.00 90.44 78 ARG A N 1
ATOM 612 C CA . ARG A 1 78 ? 4.134 -11.261 -1.024 1.00 90.44 78 ARG A CA 1
ATOM 613 C C . ARG A 1 78 ? 4.840 -11.123 0.329 1.00 90.44 78 ARG A C 1
ATOM 615 O O . ARG A 1 78 ? 4.264 -10.559 1.254 1.00 90.44 78 ARG A O 1
ATOM 622 N N . LEU A 1 79 ? 6.081 -11.599 0.452 1.00 91.88 79 LEU A N 1
ATOM 623 C CA . LEU A 1 79 ? 6.889 -11.403 1.661 1.00 91.88 79 LEU A CA 1
ATOM 624 C C . LEU A 1 79 ? 7.196 -9.915 1.859 1.00 91.88 79 LEU A C 1
ATOM 626 O O . LEU A 1 79 ? 6.994 -9.393 2.951 1.00 91.88 79 LEU A O 1
ATOM 630 N N . TYR A 1 80 ? 7.633 -9.227 0.801 1.00 92.12 80 TYR A N 1
ATOM 631 C CA . TYR A 1 80 ? 7.941 -7.796 0.865 1.00 92.12 80 TYR A CA 1
ATOM 632 C C . TYR A 1 80 ? 6.706 -6.939 1.133 1.00 92.12 80 TYR A C 1
ATOM 634 O O . TYR A 1 80 ? 6.795 -5.959 1.870 1.00 92.12 80 TYR A O 1
ATOM 642 N N . PHE A 1 81 ? 5.546 -7.334 0.606 1.00 94.50 81 PHE A N 1
ATOM 643 C CA . PHE A 1 81 ? 4.274 -6.723 0.973 1.00 94.50 81 PHE A CA 1
ATOM 644 C C . PHE A 1 81 ? 4.036 -6.802 2.487 1.00 94.50 81 PHE A C 1
ATOM 646 O O . PHE A 1 81 ? 3.823 -5.772 3.126 1.00 94.50 81 PHE A O 1
ATOM 653 N N . PHE A 1 82 ? 4.133 -7.995 3.084 1.00 94.19 82 PHE A N 1
ATOM 654 C CA . PHE A 1 82 ? 3.927 -8.141 4.526 1.00 94.19 82 PHE A CA 1
ATOM 655 C C . PHE A 1 82 ? 4.993 -7.426 5.358 1.00 94.19 82 PHE A C 1
ATOM 657 O O . PHE A 1 82 ? 4.635 -6.829 6.367 1.00 94.19 82 PHE A O 1
ATOM 664 N N . LEU A 1 83 ? 6.254 -7.401 4.916 1.00 92.69 83 LEU A N 1
ATOM 665 C CA . LEU A 1 83 ? 7.306 -6.599 5.550 1.00 92.69 83 LEU A CA 1
ATOM 666 C C . LEU A 1 83 ? 6.929 -5.109 5.597 1.00 92.69 83 LEU A C 1
ATOM 668 O O . LEU A 1 83 ? 7.123 -4.447 6.616 1.00 92.69 83 LEU A O 1
ATOM 672 N N . CYS A 1 84 ? 6.356 -4.579 4.512 1.00 93.62 84 CYS A N 1
ATOM 673 C CA . CYS A 1 84 ? 5.915 -3.187 4.475 1.00 93.62 84 CYS A CA 1
ATOM 674 C C . CYS A 1 84 ? 4.718 -2.934 5.401 1.00 93.62 84 CYS A C 1
ATOM 676 O O . CYS A 1 84 ? 4.673 -1.909 6.077 1.00 93.62 84 CYS A O 1
ATOM 678 N N . ILE A 1 85 ? 3.756 -3.861 5.451 1.00 94.56 85 ILE A N 1
ATOM 679 C CA . ILE A 1 85 ? 2.604 -3.767 6.360 1.00 94.56 85 ILE A CA 1
ATOM 680 C C . ILE A 1 85 ? 3.045 -3.827 7.824 1.00 94.56 85 ILE A C 1
ATOM 682 O O . ILE A 1 85 ? 2.543 -3.049 8.630 1.00 94.56 85 ILE A O 1
ATOM 686 N N . ASP A 1 86 ? 3.994 -4.697 8.161 1.00 91.44 86 ASP A N 1
ATOM 687 C CA . ASP A 1 86 ? 4.565 -4.796 9.507 1.00 91.44 86 ASP A CA 1
ATOM 688 C C . ASP A 1 86 ? 5.299 -3.501 9.894 1.00 91.44 86 ASP A C 1
ATOM 690 O O . ASP A 1 86 ? 5.046 -2.913 10.944 1.00 91.44 86 ASP A O 1
ATOM 694 N N . SER A 1 87 ? 6.073 -2.944 8.959 1.00 89.75 87 SER A N 1
ATOM 695 C CA . SER A 1 87 ? 6.721 -1.636 9.123 1.00 89.75 87 SER A CA 1
ATOM 696 C C . SER A 1 87 ? 5.709 -0.504 9.366 1.00 89.75 87 SER A C 1
ATOM 698 O O . SER A 1 87 ? 5.911 0.350 10.233 1.00 89.75 87 SER A O 1
ATOM 700 N N . TYR A 1 88 ? 4.586 -0.486 8.637 1.00 91.06 88 TYR A N 1
ATOM 701 C CA . TYR A 1 88 ? 3.493 0.454 8.907 1.00 91.06 88 TYR A CA 1
ATOM 702 C C . TYR A 1 88 ? 2.820 0.191 10.255 1.00 91.06 88 TYR A C 1
ATOM 704 O O . TYR A 1 88 ? 2.465 1.138 10.958 1.00 91.06 88 TYR A O 1
ATOM 712 N N . TYR A 1 89 ? 2.641 -1.071 10.639 1.00 89.19 89 TYR A N 1
ATOM 713 C CA . TYR A 1 89 ? 2.072 -1.432 11.931 1.00 89.19 89 TYR A CA 1
ATOM 714 C C . TYR A 1 89 ? 2.934 -0.910 13.086 1.00 89.19 89 TYR A C 1
ATOM 716 O O . TYR A 1 89 ? 2.393 -0.413 14.078 1.00 89.19 89 TYR A O 1
ATOM 724 N N . ASP A 1 90 ? 4.256 -0.935 12.954 1.00 85.69 90 ASP A N 1
ATOM 725 C CA . ASP A 1 90 ? 5.169 -0.327 13.919 1.00 85.69 90 ASP A CA 1
ATOM 726 C C . ASP A 1 90 ? 5.040 1.197 13.962 1.00 85.69 90 ASP A C 1
ATOM 728 O O . ASP A 1 90 ? 4.851 1.759 15.048 1.00 85.69 90 ASP A O 1
ATOM 732 N N . LEU A 1 91 ? 5.024 1.861 12.798 1.00 84.44 91 LEU A N 1
ATOM 733 C CA . LEU A 1 91 ? 4.801 3.312 12.701 1.00 84.44 91 LEU A CA 1
ATOM 734 C C . LEU A 1 91 ? 3.473 3.743 13.322 1.00 84.44 91 LEU A C 1
ATOM 736 O O . LEU A 1 91 ? 3.404 4.805 13.940 1.00 84.44 91 LEU A O 1
ATOM 740 N N . TYR A 1 92 ? 2.434 2.917 13.204 1.00 84.12 92 TYR A N 1
ATOM 741 C CA . TYR A 1 92 ? 1.113 3.212 13.744 1.00 84.12 92 TYR A CA 1
ATOM 742 C C . TYR A 1 92 ? 1.123 3.474 15.256 1.00 84.12 92 TYR A C 1
ATOM 744 O O . TYR A 1 92 ? 0.331 4.279 15.740 1.00 84.12 92 TYR A O 1
ATOM 752 N N . GLY A 1 93 ? 2.048 2.855 16.001 1.00 77.62 93 GLY A N 1
ATOM 753 C CA . GLY A 1 93 ? 2.194 3.105 17.438 1.00 77.62 93 GLY A CA 1
ATOM 754 C C . GLY A 1 93 ? 2.563 4.554 17.774 1.00 77.62 93 GLY A C 1
ATOM 755 O O . GLY A 1 93 ? 2.147 5.058 18.811 1.00 77.62 93 GLY A O 1
ATOM 756 N N . ALA A 1 94 ? 3.306 5.223 16.890 1.00 78.81 94 ALA A N 1
ATOM 757 C CA . ALA A 1 94 ? 3.720 6.617 17.047 1.00 78.81 94 ALA A CA 1
ATOM 758 C C . ALA A 1 94 ? 2.845 7.597 16.240 1.00 78.81 94 ALA A C 1
ATOM 760 O O . ALA A 1 94 ? 2.728 8.765 16.606 1.00 78.81 94 ALA A O 1
ATOM 761 N N . TYR A 1 95 ? 2.217 7.130 15.155 1.00 80.56 95 TYR A N 1
ATOM 762 C CA . TYR A 1 95 ? 1.486 7.959 14.199 1.00 80.56 95 TYR A CA 1
ATOM 763 C C . TYR A 1 95 ? 0.133 7.333 13.861 1.00 80.56 95 TYR A C 1
ATOM 765 O O . TYR A 1 95 ? 0.018 6.473 12.985 1.00 80.56 95 TYR A O 1
ATOM 773 N N . SER A 1 96 ? -0.930 7.811 14.510 1.00 78.69 96 SER A N 1
ATOM 774 C CA . SER A 1 96 ? -2.285 7.304 14.267 1.00 78.69 96 SER A CA 1
ATOM 775 C C . SER A 1 96 ? -2.735 7.474 12.807 1.00 78.69 96 SER A C 1
ATOM 777 O O . SER A 1 96 ? -3.570 6.694 12.347 1.00 78.69 96 SER A O 1
ATOM 779 N N . SER A 1 97 ? -2.169 8.441 12.067 1.00 77.50 97 SER A N 1
ATOM 780 C CA . SER A 1 97 ? -2.429 8.715 10.640 1.00 77.50 97 SER A CA 1
ATOM 781 C C . SER A 1 97 ? -2.091 7.563 9.692 1.00 77.50 97 SER A C 1
ATOM 783 O O . SER A 1 97 ? -2.553 7.539 8.552 1.00 77.50 97 SER A O 1
ATOM 785 N N . ILE A 1 98 ? -1.326 6.579 10.169 1.00 86.81 98 ILE A N 1
ATOM 786 C CA . ILE A 1 98 ? -0.917 5.403 9.400 1.00 86.81 98 ILE A CA 1
ATOM 787 C C . ILE A 1 98 ? -2.055 4.392 9.218 1.00 86.81 98 ILE A C 1
ATOM 789 O O . ILE A 1 98 ? -1.987 3.575 8.302 1.00 86.81 98 ILE A O 1
ATOM 793 N N . GLN A 1 99 ? -3.131 4.461 10.013 1.00 89.19 99 GLN A N 1
ATOM 794 C CA . GLN A 1 99 ? -4.261 3.536 9.867 1.00 89.19 99 GLN A CA 1
ATOM 795 C C . GLN A 1 99 ? -4.803 3.524 8.429 1.00 89.19 99 GLN A C 1
ATOM 797 O O . GLN A 1 99 ? -4.937 2.454 7.836 1.00 89.19 99 GLN A O 1
ATOM 802 N N . GLY A 1 100 ? -5.030 4.707 7.847 1.00 89.94 100 GLY A N 1
ATOM 803 C CA . GLY A 1 100 ? -5.504 4.821 6.467 1.00 89.94 100 GLY A CA 1
ATOM 804 C C . GLY A 1 100 ? -4.493 4.329 5.431 1.00 89.94 100 GLY A C 1
ATOM 805 O O . GLY A 1 100 ? -4.893 3.811 4.394 1.00 89.94 100 GLY A O 1
ATOM 806 N N . ALA A 1 101 ? -3.188 4.407 5.715 1.00 91.94 101 ALA A N 1
ATOM 807 C CA . ALA A 1 101 ? -2.164 3.810 4.851 1.00 91.94 101 ALA A CA 1
ATOM 808 C C . ALA A 1 101 ? -2.254 2.287 4.856 1.00 91.94 101 ALA A C 1
ATOM 810 O O . ALA A 1 101 ? -2.239 1.671 3.798 1.00 91.94 101 ALA A O 1
ATOM 811 N N . ILE A 1 102 ? -2.436 1.673 6.025 1.00 93.94 102 ILE A N 1
ATOM 812 C CA . ILE A 1 102 ? -2.625 0.223 6.097 1.00 93.94 102 ILE A CA 1
ATOM 813 C C . ILE A 1 102 ? -3.919 -0.177 5.374 1.00 93.94 102 ILE A C 1
ATOM 815 O O . ILE A 1 102 ? -3.882 -1.057 4.523 1.00 93.94 102 ILE A O 1
ATOM 819 N N . GLN A 1 103 ? -5.047 0.479 5.661 1.00 94.56 103 GLN A N 1
ATOM 820 C CA . GLN A 1 103 ? -6.345 0.144 5.055 1.00 94.56 103 GLN A CA 1
ATOM 821 C C . GLN A 1 103 ? -6.347 0.317 3.527 1.00 94.56 103 GLN A C 1
ATOM 823 O O . GLN A 1 103 ? -6.750 -0.601 2.815 1.00 94.56 103 GLN A O 1
ATOM 828 N N . SER A 1 104 ? -5.835 1.439 3.013 1.00 95.06 104 SER A N 1
ATOM 829 C CA . SER A 1 104 ? -5.762 1.675 1.564 1.00 95.06 104 SER A CA 1
ATOM 830 C C . SER A 1 104 ? -4.875 0.653 0.843 1.00 95.06 104 SER A C 1
ATOM 832 O O . SER A 1 104 ? -5.245 0.154 -0.219 1.00 95.06 104 SER A O 1
ATOM 834 N N . LEU A 1 105 ? -3.740 0.269 1.436 1.00 95.69 105 LEU A N 1
ATOM 835 C CA . LEU A 1 105 ? -2.855 -0.753 0.870 1.00 95.69 105 LEU A CA 1
ATOM 836 C C . LEU A 1 105 ? -3.427 -2.172 0.978 1.00 95.69 105 LEU A C 1
ATOM 838 O O . LEU A 1 105 ? -3.122 -3.013 0.134 1.00 95.69 105 LEU A O 1
ATOM 842 N N . LEU A 1 106 ? -4.269 -2.453 1.977 1.00 96.50 106 LEU A N 1
ATOM 843 C CA . LEU A 1 106 ? -5.019 -3.708 2.046 1.00 96.50 106 LEU A CA 1
ATOM 844 C C . LEU A 1 106 ? -6.075 -3.792 0.937 1.00 96.50 106 LEU A C 1
ATOM 846 O O . LEU A 1 106 ? -6.175 -4.842 0.307 1.00 96.50 106 LEU A O 1
ATOM 850 N N . ALA A 1 107 ? -6.814 -2.710 0.654 1.00 95.81 107 ALA A N 1
ATOM 851 C CA . ALA A 1 107 ? -7.703 -2.654 -0.514 1.00 95.81 107 ALA A CA 1
ATOM 852 C C . ALA A 1 107 ? -6.932 -2.896 -1.815 1.00 95.81 107 ALA A C 1
ATOM 854 O O . ALA A 1 107 ? -7.341 -3.730 -2.621 1.00 95.81 107 ALA A O 1
ATOM 855 N N . LEU A 1 108 ? -5.779 -2.242 -1.976 1.00 95.38 108 LEU A N 1
ATOM 856 C CA . LEU A 1 108 ? -4.920 -2.436 -3.142 1.00 95.38 108 LEU A CA 1
ATOM 857 C C . LEU A 1 108 ? -4.485 -3.902 -3.282 1.00 95.38 108 LEU A C 1
ATOM 859 O O . LEU A 1 108 ? -4.601 -4.502 -4.346 1.00 95.38 108 LEU A O 1
ATOM 863 N N . ALA A 1 109 ? -4.022 -4.521 -2.197 1.00 94.88 109 ALA A N 1
ATOM 864 C CA . ALA A 1 109 ? -3.590 -5.915 -2.212 1.00 94.88 109 ALA A CA 1
ATOM 865 C C . ALA A 1 109 ? -4.730 -6.901 -2.519 1.00 94.88 109 ALA A C 1
ATOM 867 O O . ALA A 1 109 ? -4.482 -7.942 -3.132 1.00 94.88 109 ALA A O 1
ATOM 868 N N . LEU A 1 110 ? -5.967 -6.584 -2.125 1.00 94.31 110 LEU A N 1
ATOM 869 C CA . LEU A 1 110 ? -7.151 -7.362 -2.495 1.00 94.31 110 LEU A CA 1
ATOM 870 C C . LEU A 1 110 ? -7.440 -7.269 -4.001 1.00 94.31 110 LEU A C 1
ATOM 872 O O . LEU A 1 110 ? -7.774 -8.284 -4.613 1.00 94.31 110 LEU A O 1
ATOM 876 N N . ASP A 1 111 ? -7.227 -6.104 -4.615 1.00 92.31 111 ASP A N 1
ATOM 877 C CA . ASP A 1 111 ? -7.459 -5.887 -6.055 1.00 92.31 111 ASP A CA 1
ATOM 878 C C . ASP A 1 111 ? -6.505 -6.651 -6.931 1.00 92.31 111 ASP A C 1
ATOM 880 O O . ASP A 1 111 ? -6.911 -7.315 -7.886 1.00 92.31 111 ASP A O 1
ATOM 884 N N . TYR A 1 112 ? -5.239 -6.638 -6.535 1.00 90.56 112 TYR A N 1
ATOM 885 C CA . TYR A 1 112 ? -4.210 -7.447 -7.166 1.00 90.56 112 TYR A CA 1
ATOM 886 C C . TYR A 1 112 ? -4.276 -8.925 -6.752 1.00 90.56 112 TYR A C 1
ATOM 888 O O . TYR A 1 112 ? -3.425 -9.711 -7.163 1.00 90.56 112 TYR A O 1
ATOM 896 N N . ARG A 1 113 ? -5.278 -9.333 -5.952 1.00 91.25 113 ARG A N 1
ATOM 897 C CA . ARG A 1 113 ? -5.459 -10.703 -5.432 1.00 91.25 113 ARG A CA 1
ATOM 898 C C . ARG A 1 113 ? -4.211 -11.253 -4.724 1.00 91.25 113 ARG A C 1
ATOM 900 O O . ARG A 1 113 ? -3.981 -12.460 -4.702 1.00 91.25 113 ARG A O 1
ATOM 907 N N . ALA A 1 114 ? -3.402 -10.372 -4.140 1.00 91.25 114 ALA A N 1
ATOM 908 C CA . ALA A 1 114 ? -2.158 -10.725 -3.460 1.00 91.25 114 ALA A CA 1
ATOM 909 C C . ALA A 1 114 ? -2.391 -11.291 -2.050 1.00 91.25 114 ALA A C 1
ATOM 911 O O . ALA A 1 114 ? -1.537 -11.997 -1.504 1.00 91.25 114 ALA A O 1
ATOM 912 N N . ILE A 1 115 ? -3.549 -10.981 -1.463 1.00 93.56 115 ILE A N 1
ATOM 913 C CA . ILE A 1 115 ? -4.017 -11.504 -0.180 1.00 93.56 115 ILE A CA 1
ATOM 914 C C . ILE A 1 115 ? -5.495 -11.886 -0.264 1.00 93.56 115 ILE A C 1
ATOM 916 O O . ILE A 1 115 ? -6.243 -11.387 -1.103 1.00 93.56 115 ILE A O 1
ATOM 920 N N . SER A 1 116 ? -5.926 -12.754 0.643 1.00 92.69 116 SER A N 1
ATOM 921 C CA . SER A 1 116 ? -7.336 -13.074 0.856 1.00 92.69 116 SER A CA 1
ATOM 922 C C . SER A 1 116 ? -8.036 -12.029 1.735 1.00 92.69 116 SER A C 1
ATOM 924 O O . SER A 1 116 ? -7.409 -11.362 2.564 1.00 92.69 116 SER A O 1
ATOM 926 N N . ARG A 1 117 ? -9.372 -11.949 1.638 1.00 91.19 117 ARG A N 1
ATOM 927 C CA . ARG A 1 117 ? -10.196 -11.111 2.534 1.00 91.19 117 ARG A CA 1
ATOM 928 C C . ARG A 1 117 ? -9.972 -11.453 4.008 1.00 91.19 117 ARG A C 1
ATOM 930 O O . ARG A 1 117 ? -9.806 -10.556 4.830 1.00 91.19 117 ARG A O 1
ATOM 937 N N . LYS A 1 118 ? -9.860 -12.747 4.339 1.00 91.62 118 LYS A N 1
ATOM 938 C CA . LYS A 1 118 ? -9.580 -13.229 5.703 1.00 91.62 118 LYS A CA 1
ATOM 939 C C . LYS A 1 118 ? -8.263 -12.677 6.255 1.00 91.62 118 LYS A C 1
ATOM 941 O O . LYS A 1 118 ? -8.203 -12.266 7.414 1.00 91.62 118 LYS A O 1
ATOM 946 N N . GLU A 1 119 ? -7.209 -12.644 5.441 1.00 93.94 119 GLU A N 1
ATOM 947 C CA . GLU A 1 119 ? -5.925 -12.056 5.836 1.00 93.94 119 GLU A CA 1
ATOM 948 C C . GLU A 1 119 ? -6.034 -10.548 6.046 1.00 93.94 119 GLU A C 1
ATOM 950 O O . GLU A 1 119 ? -5.555 -10.043 7.063 1.00 93.94 119 GLU A O 1
ATOM 955 N N . ALA A 1 120 ? -6.710 -9.846 5.134 1.00 94.44 120 ALA A N 1
ATOM 956 C CA . ALA A 1 120 ? -6.909 -8.407 5.231 1.00 94.44 120 ALA A CA 1
ATOM 957 C C . ALA A 1 120 ? -7.712 -8.024 6.490 1.00 94.44 120 ALA A C 1
ATOM 959 O O . ALA A 1 120 ? -7.282 -7.163 7.263 1.00 94.44 120 ALA A O 1
ATOM 960 N N . LYS A 1 121 ? -8.809 -8.742 6.782 1.00 91.44 121 LYS A N 1
ATOM 961 C CA . LYS A 1 121 ? -9.584 -8.599 8.028 1.00 91.44 121 LYS A CA 1
ATOM 962 C C . LYS A 1 121 ? -8.720 -8.856 9.261 1.00 91.44 121 LYS A C 1
ATOM 964 O O . LYS A 1 121 ? -8.784 -8.097 10.228 1.00 91.44 121 LYS A O 1
ATOM 969 N N . ARG A 1 122 ? -7.896 -9.912 9.251 1.00 92.81 122 ARG A N 1
ATOM 970 C CA . ARG A 1 122 ? -7.002 -10.234 10.376 1.00 92.81 122 ARG A CA 1
ATOM 971 C C . ARG A 1 122 ? -6.039 -9.083 10.665 1.00 92.81 122 ARG A C 1
ATOM 973 O O . ARG A 1 122 ? -5.902 -8.702 11.824 1.00 92.81 122 ARG A O 1
ATOM 980 N N . ILE A 1 123 ? -5.408 -8.522 9.635 1.00 93.75 123 ILE A N 1
ATOM 981 C CA . ILE A 1 123 ? -4.475 -7.393 9.773 1.00 93.75 123 ILE A CA 1
ATOM 982 C C . ILE A 1 123 ? -5.208 -6.154 10.293 1.00 93.75 123 ILE A C 1
ATOM 984 O O . ILE A 1 123 ? -4.773 -5.556 11.274 1.00 93.75 123 ILE A O 1
ATOM 988 N N . SER A 1 124 ? -6.363 -5.818 9.713 1.00 91.31 124 SER A N 1
ATOM 989 C CA . SER A 1 124 ? -7.187 -4.691 10.169 1.00 91.31 124 SER A CA 1
ATOM 990 C C . SER A 1 124 ? -7.573 -4.822 11.651 1.00 91.31 124 SER A C 1
ATOM 992 O O . SER A 1 124 ? -7.392 -3.890 12.438 1.00 91.31 124 SER A O 1
ATOM 994 N N . LYS A 1 125 ? -7.984 -6.021 12.092 1.00 90.31 125 LYS A N 1
ATOM 995 C CA . LYS A 1 125 ? -8.282 -6.306 13.506 1.00 90.31 125 LYS A CA 1
ATOM 996 C C . LYS A 1 125 ? -7.063 -6.102 14.417 1.00 90.31 125 LYS A C 1
ATOM 998 O O . LYS A 1 125 ? -7.237 -5.634 15.542 1.00 90.31 125 LYS A O 1
ATOM 1003 N N . LEU A 1 126 ? -5.845 -6.424 13.971 1.00 89.94 126 LEU A N 1
ATOM 1004 C CA . LEU A 1 126 ? -4.620 -6.168 14.747 1.00 89.94 126 LEU A CA 1
ATOM 1005 C C . LEU A 1 126 ? -4.370 -4.665 14.926 1.00 89.94 126 LEU A C 1
ATOM 1007 O O . LEU A 1 126 ? -4.126 -4.216 16.047 1.00 89.94 126 LEU A O 1
ATOM 1011 N N . VAL A 1 127 ? -4.510 -3.879 13.856 1.00 87.50 127 VAL A N 1
ATOM 1012 C CA . VAL A 1 127 ? -4.377 -2.412 13.905 1.00 87.50 127 VAL A CA 1
ATOM 1013 C C . VAL A 1 127 ? -5.414 -1.804 14.853 1.00 87.50 127 VAL A C 1
ATOM 1015 O O . VAL A 1 127 ? -5.066 -1.018 15.734 1.00 87.50 127 VAL A O 1
ATOM 1018 N N . LEU A 1 128 ? -6.679 -2.226 14.752 1.00 83.81 128 LEU A N 1
ATOM 1019 C CA . LEU A 1 128 ? -7.760 -1.762 15.630 1.00 83.81 128 LEU A CA 1
ATOM 1020 C C . LEU A 1 128 ? -7.523 -2.108 17.105 1.00 83.81 128 LEU A C 1
ATOM 1022 O O . LEU A 1 128 ? -7.850 -1.311 17.983 1.00 83.81 128 LEU A O 1
ATOM 1026 N N . LYS A 1 129 ? -6.939 -3.274 17.406 1.00 85.06 129 LYS A N 1
ATOM 1027 C CA . LYS A 1 129 ? -6.559 -3.625 18.783 1.00 85.06 129 LYS A CA 1
ATOM 1028 C C . LYS A 1 129 ? -5.480 -2.684 19.319 1.00 85.06 129 LYS A C 1
ATOM 1030 O O . LYS A 1 129 ? -5.629 -2.197 20.435 1.00 85.06 129 LYS A O 1
ATOM 1035 N N . LYS A 1 130 ? -4.456 -2.372 18.515 1.00 81.00 130 LYS A N 1
ATOM 1036 C CA . LYS A 1 130 ? -3.393 -1.414 18.872 1.00 81.00 130 LYS A CA 1
ATOM 1037 C C . LYS A 1 130 ? -3.934 0.013 19.050 1.00 81.00 130 LYS A C 1
ATOM 1039 O O . LYS A 1 130 ? -3.487 0.721 19.947 1.00 81.00 130 LYS A O 1
ATOM 1044 N N . LYS A 1 131 ? -4.963 0.405 18.281 1.00 72.19 131 LYS A N 1
ATOM 1045 C CA . LYS A 1 131 ? -5.649 1.710 18.388 1.00 72.19 131 LYS A CA 1
ATOM 1046 C C . LYS A 1 131 ? -6.204 1.992 19.777 1.00 72.19 131 LYS A C 1
ATOM 1048 O O . LYS A 1 131 ? -6.157 3.131 20.220 1.00 72.19 131 LYS A O 1
ATOM 1053 N N . LYS A 1 132 ? -6.738 0.975 20.464 1.00 64.38 132 LYS A N 1
ATOM 1054 C CA . LYS A 1 132 ? -7.355 1.139 21.795 1.00 64.38 132 LYS A CA 1
ATOM 1055 C C . LYS A 1 132 ? -6.375 1.673 22.848 1.00 64.38 132 LYS A C 1
ATOM 1057 O O . LYS A 1 132 ? -6.817 2.173 23.874 1.00 64.38 132 LYS A O 1
ATOM 1062 N N . SER A 1 133 ? -5.072 1.588 22.585 1.00 65.62 133 SER A N 1
ATOM 1063 C CA . SER A 1 133 ? -4.006 2.108 23.443 1.00 65.62 133 SER A CA 1
ATOM 1064 C C . SER A 1 133 ? -3.531 3.518 23.059 1.00 65.62 133 SER A C 1
ATOM 1066 O O . SER A 1 133 ? -2.663 4.057 23.737 1.00 65.62 133 SER A O 1
ATOM 1068 N N . ILE A 1 134 ? -4.068 4.117 21.988 1.00 65.81 134 ILE A N 1
ATOM 1069 C CA . ILE A 1 134 ? -3.645 5.417 21.446 1.00 65.81 134 ILE A CA 1
ATOM 1070 C C . ILE A 1 134 ? -4.788 6.433 21.636 1.00 65.81 134 ILE A C 1
ATOM 1072 O O . ILE A 1 134 ? -5.935 6.114 21.310 1.00 65.81 134 ILE A O 1
ATOM 1076 N N . PRO A 1 135 ? -4.522 7.660 22.131 1.00 61.59 135 PRO A N 1
ATOM 1077 C CA . PRO A 1 135 ? -5.542 8.698 22.261 1.00 61.59 135 PRO A CA 1
ATOM 1078 C C . PRO A 1 135 ? -6.252 8.966 20.929 1.00 61.59 135 PRO A C 1
ATOM 1080 O O . PRO A 1 135 ? -5.619 9.008 19.870 1.00 61.59 135 PRO A O 1
ATOM 1083 N N . HIS A 1 136 ? -7.574 9.151 20.979 1.00 56.97 136 HIS A N 1
ATOM 1084 C CA . HIS A 1 136 ? -8.375 9.409 19.786 1.00 56.97 136 HIS A CA 1
ATOM 1085 C C . HIS A 1 136 ? -7.884 10.684 19.085 1.00 56.97 136 HIS A C 1
ATOM 1087 O O . HIS A 1 136 ? -7.838 11.756 19.684 1.00 56.97 136 HIS A O 1
ATOM 1093 N N . SER A 1 137 ? -7.496 10.555 17.818 1.00 57.19 137 SER A N 1
ATOM 1094 C CA . SER A 1 137 ? -7.088 11.674 16.968 1.00 57.19 137 SER A CA 1
ATOM 1095 C C . SER A 1 137 ? -8.236 12.050 16.033 1.00 57.19 137 SER A C 1
ATOM 1097 O O . SER A 1 137 ? -9.060 11.198 15.698 1.00 57.19 137 SER A O 1
ATOM 1099 N N . ALA A 1 138 ? -8.290 13.322 15.636 1.00 58.03 138 ALA A N 1
ATOM 1100 C CA . ALA A 1 138 ? -9.299 13.871 14.736 1.00 58.03 138 ALA A CA 1
ATOM 1101 C C . ALA A 1 138 ? -9.416 13.081 13.416 1.00 58.03 138 ALA A C 1
ATOM 1103 O O . ALA A 1 138 ? -8.508 12.339 13.034 1.00 58.03 138 ALA A O 1
ATOM 1104 N N . LYS A 1 139 ? -10.541 13.272 12.709 1.00 60.94 139 LYS A N 1
ATOM 1105 C CA . LYS A 1 139 ? -10.814 12.661 11.399 1.00 60.94 139 LYS A CA 1
ATOM 1106 C C . LYS A 1 139 ? -9.609 12.858 10.475 1.00 60.94 139 LYS A C 1
ATOM 1108 O O . LYS A 1 139 ? -9.222 13.987 10.180 1.00 60.94 139 LYS A O 1
ATOM 1113 N N . GLN A 1 140 ? -9.005 11.752 10.054 1.00 65.50 140 GLN A N 1
ATOM 1114 C CA . GLN A 1 140 ? -7.804 11.781 9.231 1.00 65.50 140 GLN A CA 1
ATOM 1115 C C . GLN A 1 140 ? -8.193 12.033 7.781 1.00 65.50 140 GLN A C 1
ATOM 1117 O O . GLN A 1 140 ? -9.034 11.333 7.226 1.00 65.50 140 GLN A O 1
ATOM 1122 N N . VAL A 1 141 ? -7.581 13.048 7.178 1.00 64.94 141 VAL A N 1
ATOM 1123 C CA . VAL A 1 141 ? -7.675 13.303 5.741 1.00 64.94 141 VAL A CA 1
ATOM 1124 C C . VAL A 1 141 ? -6.450 12.676 5.087 1.00 64.94 141 VAL A C 1
ATOM 1126 O O . VAL A 1 141 ? -5.317 12.988 5.456 1.00 64.94 141 VAL A O 1
ATOM 1129 N N . HIS A 1 142 ? -6.666 11.780 4.127 1.00 75.88 142 HIS A N 1
ATOM 1130 C CA . HIS A 1 142 ? -5.592 11.057 3.451 1.00 75.88 142 HIS A CA 1
ATOM 1131 C C . HIS A 1 142 ? -5.292 11.692 2.087 1.00 75.88 142 HIS A C 1
ATOM 1133 O O . HIS A 1 142 ? -5.788 11.260 1.052 1.00 75.88 142 HIS A O 1
ATOM 1139 N N . ALA A 1 143 ? -4.473 12.746 2.091 1.00 80.69 143 ALA A N 1
ATOM 1140 C CA . ALA A 1 143 ? -4.123 13.523 0.899 1.00 80.69 143 ALA A CA 1
ATOM 1141 C C . ALA A 1 143 ? -2.959 12.908 0.088 1.00 80.69 143 ALA A C 1
ATOM 1143 O O . ALA A 1 143 ? -1.983 13.587 -0.221 1.00 80.69 143 ALA A O 1
ATOM 1144 N N . TYR A 1 144 ? -3.027 11.612 -0.222 1.00 89.19 144 TYR A N 1
ATOM 1145 C CA . TYR A 1 144 ? -2.045 10.931 -1.074 1.00 89.19 144 TYR A CA 1
ATOM 1146 C C . TYR A 1 144 ? -2.719 9.903 -1.987 1.00 89.19 144 TYR A C 1
ATOM 1148 O O . TYR A 1 144 ? -3.854 9.488 -1.748 1.00 89.19 144 TYR A O 1
ATOM 1156 N N . MET A 1 145 ? -2.008 9.502 -3.040 1.00 93.62 145 MET A N 1
ATOM 1157 C CA . MET A 1 145 ? -2.434 8.439 -3.951 1.00 93.62 145 MET A CA 1
ATOM 1158 C C . MET A 1 145 ? -1.983 7.095 -3.386 1.00 93.62 145 MET A C 1
ATOM 1160 O O . MET A 1 145 ? -0.787 6.882 -3.192 1.00 93.62 145 MET A O 1
ATOM 1164 N N . ALA A 1 146 ? -2.927 6.205 -3.093 1.00 93.94 146 ALA A N 1
ATOM 1165 C CA . ALA A 1 146 ? -2.620 4.872 -2.585 1.00 93.94 146 ALA A CA 1
ATOM 1166 C C . ALA A 1 146 ? -2.313 3.895 -3.727 1.00 93.94 146 ALA A C 1
ATOM 1168 O O . ALA A 1 146 ? -1.340 3.143 -3.635 1.00 93.94 146 ALA A O 1
ATOM 1169 N N . ASP A 1 147 ? -3.094 3.956 -4.810 1.00 94.00 147 ASP A N 1
ATOM 1170 C CA . ASP A 1 147 ? -2.797 3.258 -6.062 1.00 94.00 147 ASP A CA 1
ATOM 1171 C C . ASP A 1 147 ? -2.102 4.219 -7.032 1.00 94.00 147 ASP A C 1
ATOM 1173 O O . ASP A 1 147 ? -2.718 5.021 -7.735 1.00 94.00 147 ASP A O 1
ATOM 1177 N N . LEU A 1 148 ? -0.778 4.143 -7.062 1.00 92.50 148 LEU A N 1
ATOM 1178 C CA . LEU A 1 148 ? 0.057 5.016 -7.878 1.00 92.50 148 LEU A CA 1
ATOM 1179 C C . LEU A 1 148 ? -0.074 4.713 -9.385 1.00 92.50 148 LEU A C 1
ATOM 1181 O O . LEU A 1 148 ? 0.318 5.533 -10.212 1.00 92.50 148 LEU A O 1
ATOM 1185 N N . ASP A 1 149 ? -0.576 3.535 -9.770 1.00 88.81 149 ASP A N 1
ATOM 1186 C CA . ASP A 1 149 ? -0.799 3.164 -11.170 1.00 88.81 149 ASP A CA 1
ATOM 1187 C C . ASP A 1 149 ? -2.146 3.682 -11.648 1.00 88.81 149 ASP A C 1
ATOM 1189 O O . ASP A 1 149 ? -2.237 4.292 -12.716 1.00 88.81 149 ASP A O 1
ATOM 1193 N N . LEU A 1 150 ? -3.182 3.469 -10.838 1.00 90.12 150 LEU A N 1
ATOM 1194 C CA . LEU A 1 150 ? -4.506 4.010 -11.090 1.00 90.12 150 LEU A CA 1
ATOM 1195 C C . LEU A 1 150 ? -4.469 5.535 -11.111 1.00 90.12 150 LEU A C 1
ATOM 1197 O O . LEU A 1 150 ? -5.162 6.118 -11.932 1.00 90.12 150 LEU A O 1
ATOM 1201 N N . ALA A 1 151 ? -3.602 6.179 -10.324 1.00 91.06 151 ALA A N 1
ATOM 1202 C CA . ALA A 1 151 ? -3.457 7.635 -10.310 1.00 91.06 151 ALA A CA 1
ATO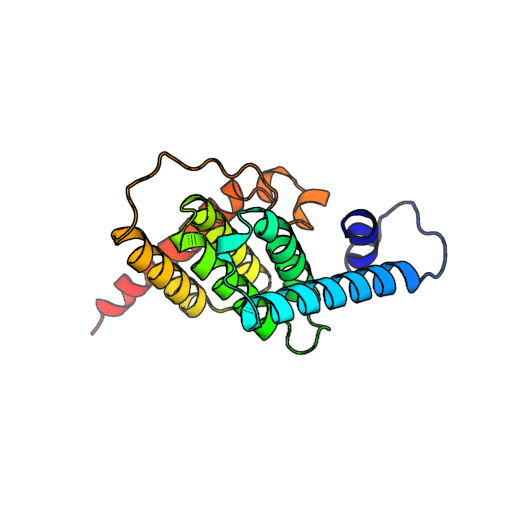M 1203 C C . ALA A 1 151 ? -3.136 8.246 -11.686 1.00 91.06 151 ALA A C 1
ATOM 1205 O O . ALA A 1 151 ? -3.496 9.392 -11.941 1.00 91.06 151 ALA A O 1
ATOM 1206 N N . ILE A 1 152 ? -2.500 7.484 -12.587 1.00 87.25 152 ILE A N 1
ATOM 1207 C CA . ILE A 1 152 ? -2.219 7.917 -13.965 1.00 87.25 152 ILE A CA 1
ATOM 1208 C C . ILE A 1 152 ? -3.506 7.956 -14.805 1.00 87.25 152 ILE A C 1
ATOM 1210 O O . ILE A 1 152 ? -3.633 8.784 -15.703 1.00 87.25 152 ILE A O 1
ATOM 1214 N N . LYS A 1 153 ? -4.452 7.049 -14.532 1.00 88.06 153 LYS A N 1
ATOM 1215 C CA . LYS A 1 153 ? -5.676 6.844 -15.324 1.00 88.06 153 LYS A CA 1
ATOM 1216 C C . LYS A 1 153 ? -6.890 7.555 -14.728 1.00 88.06 153 LYS A C 1
ATOM 1218 O O . LYS A 1 153 ? -7.692 8.125 -15.458 1.00 88.06 153 LYS A O 1
ATOM 1223 N N . ASN A 1 154 ? -7.032 7.487 -13.411 1.00 89.62 154 ASN A N 1
ATOM 1224 C CA . ASN A 1 154 ? -8.114 8.064 -12.633 1.00 89.62 154 ASN A CA 1
ATOM 1225 C C . ASN A 1 154 ? -7.596 8.413 -11.230 1.00 89.62 154 ASN A C 1
ATOM 1227 O O . ASN A 1 154 ? -7.529 7.569 -10.333 1.00 89.62 154 ASN A O 1
ATOM 1231 N N . SER A 1 155 ? -7.226 9.679 -11.045 1.00 88.19 155 SER A N 1
ATOM 1232 C CA . SER A 1 155 ? -6.693 10.171 -9.775 1.00 88.19 155 SER A CA 1
ATOM 1233 C C . SER A 1 155 ? -7.717 10.163 -8.643 1.00 88.19 155 SER A C 1
ATOM 1235 O O . SER A 1 155 ? -7.325 10.046 -7.489 1.00 88.19 155 SER A O 1
ATOM 1237 N N . GLU A 1 156 ? -9.011 10.287 -8.945 1.00 90.12 156 GLU A N 1
ATOM 1238 C CA . GLU A 1 156 ? -10.075 10.365 -7.938 1.00 90.12 156 GLU A CA 1
ATOM 1239 C C . GLU A 1 156 ? -10.223 9.032 -7.194 1.00 90.12 156 GLU A C 1
ATOM 1241 O O . GLU A 1 156 ? -10.149 8.978 -5.963 1.00 90.12 156 GLU A O 1
ATOM 1246 N N . THR A 1 157 ? -10.298 7.932 -7.945 1.00 92.31 157 THR A N 1
ATOM 1247 C CA . THR A 1 157 ? -10.405 6.576 -7.385 1.00 92.31 157 THR A CA 1
ATOM 1248 C C . THR A 1 157 ? -9.085 6.041 -6.827 1.00 92.31 157 THR A C 1
ATOM 1250 O O . THR A 1 157 ? -9.082 5.075 -6.075 1.00 92.31 157 THR A O 1
ATOM 1253 N N . ALA A 1 158 ? -7.955 6.654 -7.189 1.00 93.31 158 ALA A N 1
ATOM 1254 C CA . ALA A 1 158 ? -6.626 6.275 -6.708 1.00 93.31 158 ALA A CA 1
ATOM 1255 C C . ALA A 1 158 ? -6.272 6.854 -5.331 1.00 93.31 158 ALA A C 1
ATOM 1257 O O . ALA A 1 158 ? -5.256 6.472 -4.735 1.00 93.31 158 ALA A O 1
ATOM 1258 N N . THR A 1 159 ? -7.069 7.804 -4.833 1.00 94.75 159 THR A N 1
ATOM 1259 C CA . THR A 1 159 ? -6.811 8.448 -3.544 1.00 94.75 159 THR A CA 1
ATOM 1260 C C . THR A 1 159 ? -6.850 7.441 -2.403 1.00 94.75 159 THR A C 1
ATOM 1262 O O . THR A 1 159 ? -7.603 6.468 -2.404 1.00 94.75 159 THR A O 1
ATOM 1265 N N . ALA A 1 160 ? -6.054 7.698 -1.373 1.00 93.31 160 ALA A N 1
ATOM 1266 C CA . ALA A 1 160 ? -6.090 6.907 -0.158 1.00 93.31 160 ALA A CA 1
ATOM 1267 C C . ALA A 1 160 ? -7.463 6.937 0.522 1.00 93.31 160 ALA A C 1
ATOM 1269 O O . ALA A 1 160 ? -7.878 5.916 1.052 1.00 93.31 160 ALA A O 1
ATOM 1270 N N . THR A 1 161 ? -8.184 8.060 0.461 1.00 92.69 161 THR A N 1
ATOM 1271 C CA . THR A 1 161 ? -9.569 8.145 0.945 1.00 92.69 161 THR A CA 1
ATOM 1272 C C . THR A 1 161 ? -10.474 7.157 0.207 1.00 92.69 161 THR A C 1
ATOM 1274 O O . THR A 1 161 ? -11.071 6.307 0.860 1.00 92.69 161 THR A O 1
ATOM 1277 N N . ALA A 1 162 ? -10.491 7.186 -1.131 1.00 93.62 162 ALA A N 1
ATOM 1278 C CA . ALA A 1 162 ? -11.299 6.261 -1.929 1.00 93.62 162 ALA A CA 1
ATOM 1279 C C . ALA A 1 162 ? -10.914 4.792 -1.676 1.00 93.62 162 ALA A C 1
ATOM 1281 O O . ALA A 1 162 ? -11.772 3.923 -1.554 1.00 93.62 162 ALA A O 1
ATOM 1282 N N . MET A 1 163 ? -9.618 4.501 -1.531 1.00 94.94 163 MET A N 1
ATOM 1283 C CA . MET A 1 163 ? -9.144 3.144 -1.243 1.00 94.94 163 MET A CA 1
ATOM 1284 C C . MET A 1 163 ? -9.495 2.671 0.175 1.00 94.94 163 MET A C 1
ATOM 1286 O O . MET A 1 163 ? -9.709 1.478 0.380 1.00 94.94 163 MET A O 1
ATOM 1290 N N . VAL A 1 164 ? -9.567 3.574 1.158 1.00 93.75 164 VAL A N 1
ATOM 1291 C CA . VAL A 1 164 ? -10.062 3.253 2.507 1.00 93.75 164 VAL A CA 1
ATOM 1292 C C . VAL A 1 164 ? -11.559 2.958 2.472 1.00 93.75 164 VAL A C 1
ATOM 1294 O O . VAL A 1 164 ? -11.960 1.923 2.993 1.00 93.75 164 VAL A O 1
ATOM 1297 N N . GLU A 1 165 ? -12.363 3.803 1.823 1.00 92.94 165 GLU A N 1
ATOM 1298 C CA . GLU A 1 165 ? -13.810 3.581 1.658 1.00 92.94 165 GLU A CA 1
ATOM 1299 C C . GLU A 1 165 ? -14.076 2.231 0.986 1.00 92.94 165 GLU A C 1
ATOM 1301 O O . GLU A 1 165 ? -14.833 1.400 1.484 1.00 92.94 165 GLU A O 1
ATOM 1306 N N . ARG A 1 166 ? -13.328 1.938 -0.076 1.00 93.25 166 ARG A N 1
ATOM 1307 C CA . ARG A 1 166 ? -13.385 0.658 -0.774 1.00 93.25 166 ARG A CA 1
ATOM 1308 C C . ARG A 1 166 ? -12.998 -0.534 0.106 1.00 93.25 166 ARG A C 1
ATOM 1310 O O . ARG A 1 166 ? -13.590 -1.608 0.003 1.00 93.25 166 ARG A O 1
ATOM 1317 N N . PHE A 1 167 ? -11.993 -0.377 0.969 1.00 93.94 167 PHE A N 1
ATOM 1318 C CA . PHE A 1 167 ? -11.642 -1.410 1.943 1.00 93.94 167 PHE A CA 1
ATOM 1319 C C . PHE A 1 167 ? -12.796 -1.665 2.918 1.00 93.94 167 PHE A C 1
ATOM 1321 O O . PHE A 1 167 ? -13.124 -2.820 3.196 1.00 93.94 167 PHE A O 1
ATOM 1328 N N . GLU A 1 168 ? -13.414 -0.595 3.418 1.00 91.56 168 GLU A N 1
ATOM 1329 C CA . GLU A 1 168 ? -14.549 -0.664 4.336 1.00 91.56 168 GLU A CA 1
ATOM 1330 C C . GLU A 1 168 ? -15.733 -1.387 3.689 1.00 91.56 168 GLU A C 1
ATOM 1332 O O . GLU A 1 168 ? -16.236 -2.336 4.288 1.00 91.56 168 GLU A O 1
ATOM 1337 N N . GLU A 1 169 ? -16.085 -1.059 2.443 1.00 91.00 169 GLU A N 1
ATOM 1338 C CA . GLU A 1 169 ? -17.115 -1.759 1.661 1.00 91.00 169 GLU A CA 1
ATOM 1339 C C . GLU A 1 169 ? -16.835 -3.264 1.536 1.00 91.00 169 GLU A C 1
ATOM 1341 O O . GLU A 1 169 ? -17.708 -4.089 1.819 1.00 91.00 169 GLU A O 1
ATOM 1346 N N . ILE A 1 170 ? -15.602 -3.637 1.165 1.00 86.94 170 ILE A N 1
ATOM 1347 C CA . ILE A 1 170 ? -15.197 -5.044 1.038 1.00 86.94 170 ILE A CA 1
ATOM 1348 C C . ILE A 1 170 ? -15.359 -5.784 2.367 1.00 86.94 170 ILE A C 1
ATOM 1350 O O . ILE A 1 170 ? -15.839 -6.917 2.390 1.00 86.94 170 ILE A O 1
ATOM 1354 N N . THR A 1 171 ? -14.932 -5.169 3.469 1.00 84.12 171 THR A N 1
ATOM 1355 C CA . THR A 1 171 ? -14.990 -5.815 4.784 1.00 84.12 171 THR A CA 1
ATOM 1356 C C . THR A 1 171 ? -16.396 -5.856 5.375 1.00 84.12 171 THR A C 1
ATOM 1358 O O . THR A 1 171 ? -16.732 -6.854 6.007 1.00 84.12 171 THR A O 1
ATOM 1361 N N . ALA A 1 172 ? -17.218 -4.831 5.130 1.00 82.62 172 ALA A N 1
ATOM 1362 C CA . ALA A 1 172 ? -18.598 -4.761 5.598 1.00 82.62 172 ALA A CA 1
ATOM 1363 C C . ALA A 1 172 ? -19.480 -5.807 4.908 1.00 82.62 172 ALA A C 1
ATOM 1365 O O . ALA A 1 172 ? -20.269 -6.470 5.574 1.00 82.62 172 ALA A O 1
ATOM 1366 N N . PHE A 1 173 ? -19.320 -6.000 3.593 1.00 72.25 173 PHE A N 1
ATOM 1367 C CA . PHE A 1 173 ? -20.082 -7.004 2.845 1.00 72.25 173 PHE A CA 1
ATOM 1368 C C . PHE A 1 173 ? -19.876 -8.420 3.399 1.00 72.25 173 PHE A C 1
ATOM 1370 O O . PHE A 1 173 ? -20.839 -9.161 3.585 1.00 72.25 173 PHE A O 1
ATOM 1377 N N . ASP A 1 174 ? -18.635 -8.782 3.726 1.00 61.66 174 ASP A N 1
ATOM 1378 C CA . ASP A 1 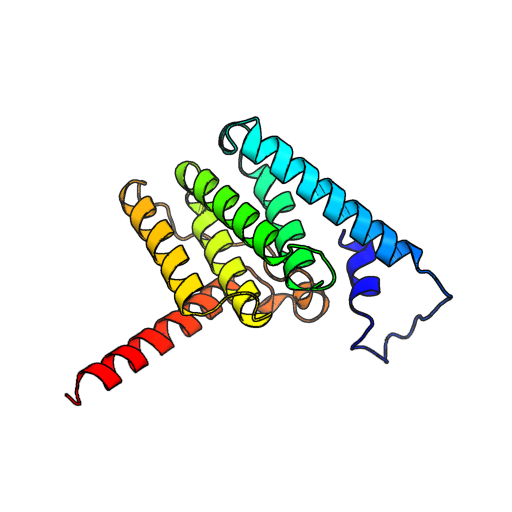174 ? -18.347 -10.105 4.276 1.00 61.66 174 ASP A CA 1
ATOM 1379 C C . ASP A 1 174 ? -18.999 -10.308 5.658 1.00 61.66 174 ASP A C 1
ATOM 1381 O O . ASP A 1 174 ? -19.465 -11.408 5.948 1.00 61.66 174 ASP A O 1
ATOM 1385 N N . ASP A 1 175 ? -19.044 -9.275 6.509 1.00 63.12 175 ASP A N 1
ATOM 1386 C CA . ASP A 1 175 ? -19.671 -9.361 7.839 1.00 63.12 175 ASP A CA 1
ATOM 1387 C C . ASP A 1 175 ? -21.190 -9.629 7.739 1.00 63.12 175 ASP A C 1
ATOM 1389 O O . ASP A 1 175 ? -21.743 -10.331 8.583 1.00 63.12 175 ASP A O 1
ATOM 1393 N N . PHE A 1 176 ? -21.854 -9.166 6.670 1.00 61.19 176 PHE A N 1
ATOM 1394 C CA . PHE A 1 176 ? -23.246 -9.536 6.377 1.00 61.19 176 PHE A CA 1
ATOM 1395 C C . PHE A 1 176 ? -23.388 -10.985 5.894 1.00 61.19 176 PHE A C 1
ATOM 1397 O O . PHE A 1 176 ? -24.365 -11.645 6.232 1.00 61.19 176 PHE A O 1
ATOM 1404 N N . THR A 1 177 ? -22.434 -11.503 5.117 1.00 59.41 177 THR A N 1
ATOM 1405 C CA . THR A 1 177 ? -22.511 -12.880 4.593 1.00 59.41 177 THR A CA 1
ATOM 1406 C C . THR A 1 177 ? -22.090 -13.955 5.598 1.00 59.41 177 THR A C 1
ATOM 1408 O O . THR A 1 177 ? -22.609 -15.065 5.537 1.00 59.41 177 THR A O 1
ATOM 1411 N N . GLU A 1 178 ? -21.192 -13.641 6.541 1.00 57.34 178 GLU A N 1
ATOM 1412 C CA . GLU A 1 178 ? -20.816 -14.550 7.636 1.00 57.34 178 GLU A CA 1
ATOM 1413 C C . GLU A 1 178 ? -21.993 -14.757 8.612 1.00 57.34 178 GLU A C 1
ATOM 1415 O O . GLU A 1 178 ? -22.199 -15.874 9.071 1.00 57.34 178 GLU A O 1
ATOM 1420 N N . GLY A 1 179 ? -22.823 -13.730 8.847 1.00 51.31 179 GLY A N 1
ATOM 1421 C CA . GLY A 1 179 ? -24.009 -13.832 9.711 1.00 51.31 179 GLY A CA 1
ATOM 1422 C C . GLY A 1 179 ? -25.169 -14.652 9.131 1.00 51.31 179 GLY A C 1
ATOM 1423 O O . GLY A 1 179 ? -25.963 -15.191 9.889 1.00 51.31 179 GLY A O 1
ATOM 1424 N N . ILE A 1 180 ? -25.255 -14.796 7.804 1.00 50.97 180 ILE A N 1
ATOM 1425 C CA . ILE A 1 180 ? -26.318 -15.580 7.143 1.00 50.97 180 ILE A CA 1
ATOM 1426 C C . ILE A 1 180 ? -26.001 -17.085 7.166 1.00 50.97 180 ILE A C 1
ATOM 1428 O O . ILE A 1 180 ? -26.905 -17.910 7.142 1.00 50.97 180 ILE A O 1
ATOM 1432 N N . LEU A 1 181 ? -24.721 -17.464 7.241 1.00 49.28 181 LEU A N 1
ATOM 1433 C CA . LEU A 1 181 ? -24.304 -18.872 7.283 1.00 49.28 181 LEU A CA 1
ATOM 1434 C C . LEU A 1 181 ? -24.293 -19.469 8.701 1.00 49.28 181 LEU A C 1
ATOM 1436 O O . LEU A 1 181 ? -24.104 -20.675 8.839 1.00 49.28 181 LEU A O 1
ATOM 1440 N N . GLU A 1 182 ? -24.483 -18.651 9.741 1.00 48.16 182 GLU A N 1
ATOM 1441 C CA . GLU A 1 182 ? -24.580 -19.105 11.137 1.00 48.16 182 GLU A CA 1
ATOM 1442 C C . GLU A 1 182 ? -26.033 -19.313 11.618 1.00 48.16 182 GLU A C 1
ATOM 1444 O O . GLU A 1 182 ? -26.222 -19.838 12.712 1.00 48.16 182 GLU A O 1
ATOM 1449 N N . GLU A 1 183 ? -27.055 -18.969 10.820 1.00 46.97 183 GLU A N 1
ATOM 1450 C CA . GLU A 1 183 ? -28.477 -19.152 11.187 1.00 46.97 183 GLU A CA 1
ATOM 1451 C C . GLU A 1 183 ? -29.118 -20.460 10.673 1.00 46.97 183 GLU A C 1
ATOM 1453 O O . GLU A 1 183 ? -30.255 -20.752 11.034 1.00 46.97 183 GLU A O 1
ATOM 1458 N N . ASP A 1 184 ? -28.393 -21.290 9.911 1.00 44.38 184 ASP A N 1
ATOM 1459 C CA . ASP A 1 184 ? -28.913 -22.535 9.308 1.00 44.38 184 ASP A CA 1
ATOM 1460 C C . ASP A 1 184 ? -28.292 -23.838 9.883 1.00 44.38 184 ASP A C 1
ATOM 1462 O O . ASP A 1 184 ? -28.152 -24.837 9.166 1.00 44.38 184 ASP A O 1
ATOM 1466 N N . VAL A 1 185 ? -27.926 -23.875 11.176 1.00 38.94 185 VAL A N 1
ATOM 1467 C CA . VAL A 1 185 ? -27.526 -25.122 11.881 1.00 38.94 185 VAL A CA 1
ATOM 1468 C C . VAL A 1 185 ? -28.259 -25.310 13.203 1.00 38.94 185 VAL A C 1
ATOM 1470 O O . VAL A 1 185 ? -28.176 -24.408 14.064 1.00 38.94 185 VAL A O 1
#